Protein AF-0000000087011716 (afdb_homodimer)

Structure (mmCIF, N/CA/C/O backbone):
data_AF-0000000087011716-model_v1
#
loop_
_entity.id
_entity.type
_entity.pdbx_description
1 polymer 'Metal-dependent transcriptional regulator'
#
loop_
_atom_site.group_PDB
_atom_site.id
_atom_site.type_symbol
_atom_site.label_atom_id
_atom_site.label_alt_id
_atom_site.label_comp_id
_atom_site.label_asym_id
_atom_site.label_entity_id
_atom_site.label_seq_id
_atom_site.pdbx_PDB_ins_code
_atom_site.Cartn_x
_atom_site.Cartn_y
_atom_site.Cartn_z
_atom_site.occupancy
_atom_site.B_iso_or_equiv
_atom_site.auth_seq_id
_atom_site.auth_comp_id
_atom_site.auth_asym_id
_atom_site.auth_atom_id
_atom_site.pdbx_PDB_model_num
ATOM 1 N N . MET A 1 1 ? 5.898 -10.406 5.535 1 55.62 1 MET A N 1
ATOM 2 C CA . MET A 1 1 ? 6.707 -10.336 4.32 1 55.62 1 MET A CA 1
ATOM 3 C C . MET A 1 1 ? 6.105 -9.344 3.328 1 55.62 1 MET A C 1
ATOM 5 O O . MET A 1 1 ? 4.883 -9.25 3.201 1 55.62 1 MET A O 1
ATOM 9 N N . ARG A 1 2 ? 7 -8.469 2.709 1 69 2 ARG A N 1
ATOM 10 C CA . ARG A 1 2 ? 6.543 -7.527 1.692 1 69 2 ARG A CA 1
ATOM 11 C C . ARG A 1 2 ? 6.5 -8.18 0.317 1 69 2 ARG A C 1
ATOM 13 O O . ARG A 1 2 ? 7.469 -8.82 -0.104 1 69 2 ARG A O 1
ATOM 20 N N . TYR A 1 3 ? 5.34 -8.375 -0.172 1 82.19 3 TYR A N 1
ATOM 21 C CA . TYR A 1 3 ? 5.102 -8.961 -1.483 1 82.19 3 TYR A CA 1
ATOM 22 C C . TYR A 1 3 ? 5.219 -7.918 -2.584 1 82.19 3 TYR A C 1
ATOM 24 O O . TYR A 1 3 ? 5.031 -6.723 -2.336 1 82.19 3 TYR A O 1
ATOM 32 N N . SER A 1 4 ? 5.695 -8.406 -3.75 1 91.56 4 SER A N 1
ATOM 33 C CA . SER A 1 4 ? 5.703 -7.508 -4.902 1 91.56 4 SER A CA 1
ATOM 34 C C . SER A 1 4 ? 5.199 -8.219 -6.156 1 91.56 4 SER A C 1
ATOM 36 O O . SER A 1 4 ? 5.344 -9.438 -6.285 1 91.56 4 SER A O 1
ATOM 38 N N . HIS A 1 5 ? 4.641 -7.426 -7.023 1 93.94 5 HIS A N 1
ATOM 39 C CA . HIS A 1 5 ? 4.125 -7.996 -8.266 1 93.94 5 HIS A CA 1
ATOM 40 C C . HIS A 1 5 ? 5.254 -8.531 -9.133 1 93.94 5 HIS A C 1
ATOM 42 O O . HIS A 1 5 ? 5.082 -9.531 -9.836 1 93.94 5 HIS A O 1
ATOM 48 N N . ARG A 1 6 ? 6.348 -7.926 -9.008 1 94 6 ARG A N 1
ATOM 49 C CA . ARG A 1 6 ? 7.496 -8.406 -9.766 1 94 6 ARG A CA 1
ATOM 50 C C . ARG A 1 6 ? 7.918 -9.797 -9.297 1 94 6 ARG A C 1
ATOM 52 O O . ARG A 1 6 ? 8.102 -10.703 -10.109 1 94 6 ARG A O 1
ATOM 59 N N . GLU A 1 7 ? 8.078 -9.914 -8.062 1 96.5 7 GLU A N 1
ATOM 60 C CA . GLU A 1 7 ? 8.422 -11.227 -7.512 1 96.5 7 GLU A CA 1
ATOM 61 C C . GLU A 1 7 ? 7.391 -12.281 -7.891 1 96.5 7 GLU A C 1
ATOM 63 O O . GLU A 1 7 ? 7.742 -13.398 -8.258 1 96.5 7 GLU A O 1
ATOM 68 N N . LEU A 1 8 ? 6.172 -11.867 -7.773 1 97.31 8 LEU A N 1
ATOM 69 C CA . LEU A 1 8 ? 5.082 -12.781 -8.094 1 97.31 8 LEU A CA 1
ATOM 70 C C . LEU A 1 8 ? 5.184 -13.266 -9.539 1 97.31 8 LEU A C 1
ATOM 72 O O . LEU A 1 8 ? 5.016 -14.453 -9.805 1 97.31 8 LEU A O 1
ATOM 76 N N . GLN A 1 9 ? 5.496 -12.414 -10.398 1 97.12 9 GLN A N 1
ATOM 77 C CA . GLN A 1 9 ? 5.613 -12.773 -11.812 1 97.12 9 GLN A CA 1
ATOM 78 C C . GLN A 1 9 ? 6.719 -13.805 -12.023 1 97.12 9 GLN A C 1
ATOM 80 O O . GLN A 1 9 ? 6.523 -14.789 -12.742 1 97.12 9 GLN A O 1
ATOM 85 N N . TYR A 1 10 ? 7.793 -13.57 -11.43 1 98.31 10 TYR A N 1
ATOM 86 C CA . TYR A 1 10 ? 8.898 -14.516 -11.539 1 98.31 10 TYR A CA 1
ATOM 87 C C . TYR A 1 10 ? 8.516 -15.875 -10.977 1 98.31 10 TYR A C 1
ATOM 89 O O . TYR A 1 10 ? 8.773 -16.906 -11.609 1 98.31 10 TYR A O 1
ATOM 97 N N . LEU A 1 11 ? 7.93 -15.805 -9.859 1 98.62 11 LEU A N 1
ATOM 98 C CA . LEU A 1 11 ? 7.586 -17.047 -9.172 1 98.62 11 LEU A CA 1
ATOM 99 C C . LEU A 1 11 ? 6.566 -17.844 -9.977 1 98.62 11 LEU A C 1
ATOM 101 O O . LEU A 1 11 ? 6.645 -19.078 -10.031 1 98.62 11 LEU A O 1
ATOM 105 N N . LEU A 1 12 ? 5.695 -17.156 -10.555 1 98.19 12 LEU A N 1
ATOM 106 C CA . LEU A 1 12 ? 4.688 -17.844 -11.367 1 98.19 12 LEU A CA 1
ATOM 107 C C . LEU A 1 12 ? 5.332 -18.531 -12.562 1 98.19 12 LEU A C 1
ATOM 109 O O . LEU A 1 12 ? 4.965 -19.656 -12.906 1 98.19 12 LEU A O 1
ATOM 113 N N . ILE A 1 13 ? 6.23 -17.891 -13.164 1 98.38 13 ILE A N 1
ATOM 114 C CA . ILE A 1 13 ? 6.918 -18.453 -14.32 1 98.38 13 ILE A CA 1
ATOM 115 C C . ILE A 1 13 ? 7.727 -19.672 -13.898 1 98.38 13 ILE A C 1
ATOM 117 O O . ILE A 1 13 ? 7.656 -20.734 -14.539 1 98.38 13 ILE A O 1
ATOM 121 N N . ILE A 1 14 ? 8.438 -19.5 -12.852 1 98.69 14 ILE A N 1
ATOM 122 C CA . ILE A 1 14 ? 9.266 -20.594 -12.352 1 98.69 14 ILE A CA 1
ATOM 123 C C . ILE A 1 14 ? 8.375 -21.797 -12.008 1 98.69 14 ILE A C 1
ATOM 125 O O . ILE A 1 14 ? 8.68 -22.938 -12.391 1 98.69 14 ILE A O 1
ATOM 129 N N . LYS A 1 15 ? 7.344 -21.516 -11.312 1 98.62 15 LYS A N 1
ATOM 130 C CA . LYS A 1 15 ? 6.41 -22.578 -10.93 1 98.62 15 LYS A CA 1
ATOM 131 C C . LYS A 1 15 ? 5.859 -23.297 -12.156 1 98.62 15 LYS A C 1
ATOM 133 O O . LYS A 1 15 ? 5.684 -24.516 -12.141 1 98.62 15 LYS A O 1
ATOM 138 N N . ARG A 1 16 ? 5.539 -22.578 -13.133 1 98.12 16 ARG A N 1
ATOM 139 C CA . ARG A 1 16 ? 5.008 -23.156 -14.359 1 98.12 16 ARG A CA 1
ATOM 140 C C . ARG A 1 16 ? 5.969 -24.188 -14.945 1 98.12 16 ARG A C 1
ATOM 142 O O . ARG A 1 16 ? 5.551 -25.297 -15.32 1 98.12 16 ARG A O 1
ATOM 149 N N . TYR A 1 17 ? 7.23 -23.844 -15.047 1 98.25 17 TYR A N 1
ATOM 150 C CA . TYR A 1 17 ? 8.234 -24.797 -15.523 1 98.25 17 TYR A CA 1
ATOM 151 C C . TYR A 1 17 ? 8.328 -26 -14.602 1 98.25 17 TYR A C 1
ATOM 153 O O . TYR A 1 17 ? 8.359 -27.141 -15.07 1 98.25 17 TYR A O 1
ATOM 161 N N . ASN A 1 18 ? 8.336 -25.734 -13.352 1 98.38 18 ASN A N 1
ATOM 162 C CA . ASN A 1 18 ? 8.5 -26.797 -12.367 1 98.38 18 ASN A CA 1
ATOM 163 C C . ASN A 1 18 ? 7.305 -27.75 -12.367 1 98.38 18 ASN A C 1
ATOM 165 O O . ASN A 1 18 ? 7.465 -28.953 -12.172 1 98.38 18 ASN A O 1
ATOM 169 N N . ASP A 1 19 ? 6.191 -27.203 -12.562 1 97.69 19 ASP A N 1
ATOM 170 C CA . ASP A 1 19 ? 4.984 -28.016 -12.594 1 97.69 19 ASP A CA 1
ATOM 171 C C . ASP A 1 19 ? 5.023 -29 -13.766 1 97.69 19 ASP A C 1
ATOM 173 O O . ASP A 1 19 ? 4.355 -30.047 -13.734 1 97.69 19 ASP A O 1
ATOM 177 N N . SER A 1 20 ? 5.789 -28.719 -14.75 1 96.75 20 SER A N 1
ATOM 178 C CA . SER A 1 20 ? 5.941 -29.609 -15.898 1 96.75 20 SER A CA 1
ATOM 179 C C . SER A 1 20 ? 7.059 -30.625 -15.672 1 96.75 20 SER A C 1
ATOM 181 O O . SER A 1 20 ? 7.418 -31.375 -16.578 1 96.75 20 SER A O 1
ATOM 183 N N . GLY A 1 21 ? 7.676 -30.562 -14.508 1 96.06 21 GLY A N 1
ATOM 184 C CA . GLY A 1 21 ? 8.711 -31.516 -14.148 1 96.06 21 GLY A CA 1
ATOM 185 C C . GLY A 1 21 ? 10.102 -31.078 -14.602 1 96.06 21 GLY A C 1
ATOM 186 O O . GLY A 1 21 ? 11.039 -31.875 -14.57 1 96.06 21 GLY A O 1
ATOM 187 N N . ARG A 1 22 ? 10.195 -29.891 -15.078 1 97 22 ARG A N 1
ATOM 188 C CA . ARG A 1 22 ? 11.484 -29.391 -15.562 1 97 22 ARG A CA 1
ATOM 189 C C . ARG A 1 22 ? 11.945 -28.188 -14.742 1 97 22 ARG A C 1
ATOM 191 O O . ARG A 1 22 ? 11.117 -27.422 -14.227 1 97 22 ARG A O 1
ATOM 198 N N . PRO A 1 23 ? 13.195 -28.062 -14.594 1 97.69 23 PRO A N 1
ATOM 199 C CA . PRO A 1 23 ? 13.688 -26.844 -13.945 1 97.69 23 PRO A CA 1
ATOM 200 C C . PRO A 1 23 ? 13.523 -25.609 -14.82 1 97.69 23 PRO A C 1
ATOM 202 O O . PRO A 1 23 ? 13.492 -25.719 -16.047 1 97.69 23 PRO A O 1
ATOM 205 N N . ALA A 1 24 ? 13.359 -24.469 -14.141 1 98.38 24 ALA A N 1
ATOM 206 C CA . ALA A 1 24 ? 13.477 -23.203 -14.875 1 98.38 24 ALA A CA 1
ATOM 207 C C . ALA A 1 24 ? 14.938 -22.812 -15.047 1 98.38 24 ALA A C 1
ATOM 209 O O . ALA A 1 24 ? 15.805 -23.266 -14.297 1 98.38 24 ALA A O 1
ATOM 210 N N . ARG A 1 25 ? 15.18 -22 -16.047 1 98.19 25 ARG A N 1
ATOM 211 C CA . ARG A 1 25 ? 16.516 -21.5 -16.312 1 98.19 25 ARG A CA 1
ATOM 212 C C . ARG A 1 25 ? 16.516 -19.984 -16.484 1 98.19 25 ARG A C 1
ATOM 214 O O . ARG A 1 25 ? 15.523 -19.406 -16.922 1 98.19 25 ARG A O 1
ATOM 221 N N . LEU A 1 26 ? 17.672 -19.391 -16.156 1 98 26 LEU A N 1
ATOM 222 C CA . LEU A 1 26 ? 17.812 -17.938 -16.203 1 98 26 LEU A CA 1
ATOM 223 C C . LEU A 1 26 ? 17.375 -17.391 -17.562 1 98 26 LEU A C 1
ATOM 225 O O . LEU A 1 26 ? 16.562 -16.469 -17.625 1 98 26 LEU A O 1
ATOM 229 N N . THR A 1 27 ? 17.781 -18.016 -18.609 1 97.25 27 THR A N 1
ATOM 230 C CA . THR A 1 27 ? 17.531 -17.516 -19.953 1 97.25 27 THR A CA 1
ATOM 231 C C . THR A 1 27 ? 16.047 -17.625 -20.297 1 97.25 27 THR A C 1
ATOM 233 O O . THR A 1 27 ? 15.477 -16.688 -20.875 1 97.25 27 THR A O 1
ATOM 236 N N . SER A 1 28 ? 15.422 -18.703 -19.984 1 97.75 28 SER A N 1
ATOM 237 C CA . SER A 1 28 ? 14 -18.906 -20.266 1 97.75 28 SER A CA 1
ATOM 238 C C . SER A 1 28 ? 13.141 -17.938 -19.453 1 97.75 28 SER A C 1
ATOM 240 O O . SER A 1 28 ? 12.18 -17.375 -19.969 1 97.75 28 SER A O 1
ATOM 242 N N . ILE A 1 29 ? 13.523 -17.766 -18.219 1 98.31 29 ILE A N 1
ATOM 243 C CA . ILE A 1 29 ? 12.789 -16.859 -17.328 1 98.31 29 ILE A CA 1
ATOM 244 C C . ILE A 1 29 ? 12.891 -15.438 -17.859 1 98.31 29 ILE A C 1
ATOM 246 O O . ILE A 1 29 ? 11.883 -14.734 -17.953 1 98.31 29 ILE A O 1
ATOM 250 N N . ALA A 1 30 ? 14.094 -15.023 -18.219 1 98.25 30 ALA A N 1
ATOM 251 C CA . ALA A 1 30 ? 14.328 -13.68 -18.734 1 98.25 30 ALA A CA 1
ATOM 252 C C . ALA A 1 30 ? 13.5 -13.414 -19.984 1 98.25 30 ALA A C 1
ATOM 254 O O . ALA A 1 30 ? 12.906 -12.344 -20.141 1 98.25 30 ALA A O 1
ATOM 255 N N . LYS A 1 31 ? 13.43 -14.414 -20.828 1 98.06 31 LYS A N 1
ATOM 256 C CA . LYS A 1 31 ? 12.648 -14.32 -22.062 1 98.06 31 LYS A CA 1
ATOM 257 C C . LYS A 1 31 ? 11.156 -14.18 -21.766 1 98.06 31 LYS A C 1
ATOM 259 O O . LYS A 1 31 ? 10.484 -13.328 -22.344 1 98.06 31 LYS A O 1
ATOM 264 N N . ASP A 1 32 ? 10.703 -15 -20.859 1 97.56 32 ASP A N 1
ATOM 265 C CA . ASP A 1 32 ? 9.281 -15.016 -20.531 1 97.56 32 ASP A CA 1
ATOM 266 C C . ASP A 1 32 ? 8.844 -13.711 -19.875 1 97.56 32 ASP A C 1
ATOM 268 O O . ASP A 1 32 ? 7.73 -13.234 -20.094 1 97.56 32 ASP A O 1
ATOM 272 N N . ILE A 1 33 ? 9.641 -13.148 -18.984 1 96.69 33 ILE A N 1
ATOM 273 C CA . ILE A 1 33 ? 9.336 -11.914 -18.266 1 96.69 33 ILE A CA 1
ATOM 274 C C . ILE A 1 33 ? 9.57 -10.719 -19.188 1 96.69 33 ILE A C 1
ATOM 276 O O . ILE A 1 33 ? 9.031 -9.633 -18.953 1 96.69 33 ILE A O 1
ATOM 280 N N . ASN A 1 34 ? 10.414 -10.914 -20.219 1 97.38 34 ASN A N 1
ATOM 281 C CA . ASN A 1 34 ? 10.797 -9.875 -21.172 1 97.38 34 ASN A CA 1
ATOM 282 C C . ASN A 1 34 ? 11.711 -8.836 -20.531 1 97.38 34 ASN A C 1
ATOM 284 O O . ASN A 1 34 ? 11.422 -7.637 -20.562 1 97.38 34 ASN A O 1
ATOM 288 N N . VAL A 1 35 ? 12.812 -9.32 -19.906 1 97.69 35 VAL A N 1
ATOM 289 C CA . VAL A 1 35 ? 13.859 -8.477 -19.328 1 97.69 35 VAL A CA 1
ATOM 290 C C . VAL A 1 35 ? 15.227 -9.016 -19.734 1 97.69 35 VAL A C 1
ATOM 292 O O . VAL A 1 35 ? 15.344 -10.133 -20.234 1 97.69 35 VAL A O 1
ATOM 295 N N . ALA A 1 36 ? 16.234 -8.188 -19.5 1 97.56 36 ALA A N 1
ATOM 296 C CA . ALA A 1 36 ? 17.609 -8.617 -19.75 1 97.56 36 ALA A CA 1
ATOM 297 C C . ALA A 1 36 ? 18.016 -9.719 -18.781 1 97.56 36 ALA A C 1
ATOM 299 O O . ALA A 1 36 ? 17.609 -9.711 -17.609 1 97.56 36 ALA A O 1
ATOM 300 N N . PRO A 1 37 ? 18.875 -10.633 -19.234 1 97.31 37 PRO A N 1
ATOM 301 C CA . PRO A 1 37 ? 19.328 -11.711 -18.359 1 97.31 37 PRO A CA 1
ATOM 302 C C . PRO A 1 37 ? 19.984 -11.195 -17.078 1 97.31 37 PRO A C 1
ATOM 304 O O . PRO A 1 37 ? 19.812 -11.789 -16.016 1 97.31 37 PRO A O 1
ATOM 307 N N . ALA A 1 38 ? 20.656 -10.164 -17.203 1 97.62 38 ALA A N 1
ATOM 308 C CA . ALA A 1 38 ? 21.312 -9.602 -16.016 1 97.62 38 ALA A CA 1
ATOM 309 C C . ALA A 1 38 ? 20.297 -9.164 -14.977 1 97.62 38 ALA A C 1
ATOM 311 O O . ALA A 1 38 ? 20.5 -9.367 -13.773 1 97.62 38 ALA A O 1
ATOM 312 N N . SER A 1 39 ? 19.203 -8.523 -15.367 1 97.12 39 SER A N 1
ATOM 313 C CA . SER A 1 39 ? 18.125 -8.102 -14.469 1 97.12 39 SER A CA 1
ATOM 314 C C . SER A 1 39 ? 17.438 -9.305 -13.836 1 97.12 39 SER A C 1
ATOM 316 O O . SER A 1 39 ? 17.172 -9.305 -12.633 1 97.12 39 SER A O 1
ATOM 318 N N . ALA A 1 40 ? 17.203 -10.227 -14.703 1 98 40 ALA A N 1
ATOM 319 C CA . ALA A 1 40 ? 16.594 -11.445 -14.188 1 98 40 ALA A CA 1
ATOM 320 C C . ALA A 1 40 ? 17.484 -12.125 -13.164 1 98 40 ALA A C 1
ATOM 322 O O . ALA A 1 40 ? 17.016 -12.625 -12.141 1 98 40 ALA A O 1
ATOM 323 N N . PHE A 1 41 ? 18.703 -12.148 -13.414 1 97.75 41 PHE A N 1
ATOM 324 C CA . PHE A 1 41 ? 19.672 -12.766 -12.523 1 97.75 41 PHE A CA 1
ATOM 325 C C . PHE A 1 41 ? 19.641 -12.109 -11.148 1 97.75 41 PHE A C 1
ATOM 327 O O . PHE A 1 41 ? 19.609 -12.797 -10.125 1 97.75 41 PHE A O 1
ATOM 334 N N . GLU A 1 42 ? 19.672 -10.867 -11.195 1 97.88 42 GLU A N 1
ATOM 335 C CA . GLU A 1 42 ? 19.625 -10.117 -9.938 1 97.88 42 GLU A CA 1
ATOM 336 C C . GLU A 1 42 ? 18.359 -10.445 -9.148 1 97.88 42 GLU A C 1
ATOM 338 O O . GLU A 1 42 ? 18.406 -10.648 -7.938 1 97.88 42 GLU A O 1
ATOM 343 N N . GLU A 1 43 ? 17.25 -10.469 -9.828 1 97.38 43 GLU A N 1
ATOM 344 C CA . GLU A 1 43 ? 15.984 -10.75 -9.172 1 97.38 43 GLU A CA 1
ATOM 345 C C . GLU A 1 43 ? 15.945 -12.18 -8.641 1 97.38 43 GLU A C 1
ATOM 347 O O . GLU A 1 43 ? 15.445 -12.43 -7.543 1 97.38 43 GLU A O 1
ATOM 352 N N . LEU A 1 44 ? 16.5 -13.047 -9.375 1 98.06 44 LEU A N 1
ATOM 353 C CA . LEU A 1 44 ? 16.531 -14.438 -8.953 1 98.06 44 LEU A CA 1
ATOM 354 C C . LEU A 1 44 ? 17.406 -14.617 -7.715 1 98.06 44 LEU A C 1
ATOM 356 O O . LEU A 1 44 ? 17.078 -15.422 -6.832 1 98.06 44 LEU A O 1
ATOM 360 N N . ASN A 1 45 ? 18.484 -13.906 -7.684 1 97.75 45 ASN A N 1
ATOM 361 C CA . ASN A 1 45 ? 19.312 -13.93 -6.488 1 97.75 45 ASN A CA 1
ATOM 362 C C . ASN A 1 45 ? 18.562 -13.414 -5.266 1 97.75 45 ASN A C 1
ATOM 364 O O . ASN A 1 45 ? 18.672 -13.977 -4.176 1 97.75 45 ASN A O 1
ATOM 368 N N . HIS A 1 46 ? 17.812 -12.391 -5.488 1 97.38 46 HIS A N 1
ATOM 369 C CA . HIS A 1 46 ? 17 -11.836 -4.41 1 97.38 46 HIS A CA 1
ATOM 370 C C . HIS A 1 46 ? 15.969 -12.844 -3.922 1 97.38 46 HIS A C 1
ATOM 372 O O . HIS A 1 46 ? 15.773 -13 -2.715 1 97.38 46 HIS A O 1
ATOM 378 N N . LEU A 1 47 ? 15.336 -13.516 -4.859 1 98.19 47 LEU A N 1
ATOM 379 C CA . LEU A 1 47 ? 14.328 -14.516 -4.52 1 98.19 47 LEU A CA 1
ATOM 380 C C . LEU A 1 47 ? 14.953 -15.68 -3.766 1 98.19 47 LEU A C 1
ATOM 382 O O . LEU A 1 47 ? 14.352 -16.219 -2.838 1 98.19 47 LEU A O 1
ATOM 386 N N . ALA A 1 48 ? 16.141 -16.062 -4.164 1 98.12 48 ALA A N 1
ATOM 387 C CA . ALA A 1 48 ? 16.859 -17.141 -3.488 1 98.12 48 ALA A CA 1
ATOM 388 C C . ALA A 1 48 ? 17.234 -16.734 -2.064 1 98.12 48 ALA A C 1
ATOM 390 O O . ALA A 1 48 ? 17.109 -17.531 -1.133 1 98.12 48 ALA A O 1
ATOM 391 N N . GLU A 1 49 ? 17.703 -15.531 -1.931 1 97.5 49 GLU A N 1
ATOM 392 C CA . GLU A 1 49 ? 18.078 -15.016 -0.617 1 97.5 49 GLU A CA 1
ATOM 393 C C . GLU A 1 49 ? 16.875 -15.016 0.332 1 97.5 49 GLU A C 1
ATOM 395 O O . GLU A 1 49 ? 17.031 -15.227 1.536 1 97.5 49 GLU A O 1
ATOM 400 N N . LYS A 1 50 ? 15.734 -14.828 -0.257 1 97.25 50 LYS A N 1
ATOM 401 C CA . LYS A 1 50 ? 14.508 -14.812 0.531 1 97.25 50 LYS A CA 1
ATOM 402 C C . LYS A 1 50 ? 14 -16.219 0.798 1 97.25 50 LYS A C 1
ATOM 404 O O . LYS A 1 50 ? 13 -16.406 1.495 1 97.25 50 LYS A O 1
ATOM 409 N N . GLY A 1 51 ? 14.617 -17.172 0.158 1 98.06 51 GLY A N 1
ATOM 410 C CA . GLY A 1 51 ? 14.25 -18.562 0.348 1 98.06 51 GLY A CA 1
ATOM 411 C C . GLY A 1 51 ? 13.047 -18.984 -0.48 1 98.06 51 GLY A C 1
ATOM 412 O O . GLY A 1 51 ? 12.422 -20.016 -0.201 1 98.06 51 GLY A O 1
ATOM 413 N N . LEU A 1 52 ? 12.688 -18.234 -1.505 1 98.56 52 LEU A N 1
ATOM 414 C CA . LEU A 1 52 ? 11.484 -18.484 -2.299 1 98.56 52 LEU A CA 1
ATOM 415 C C . LEU A 1 52 ? 11.789 -19.422 -3.459 1 98.56 52 LEU A C 1
ATOM 417 O O . LEU A 1 52 ? 10.875 -20.016 -4.035 1 98.56 52 LEU A O 1
ATOM 421 N N . ILE A 1 53 ? 13.07 -19.5 -3.773 1 98.69 53 ILE A N 1
ATOM 422 C CA . ILE A 1 53 ? 13.531 -20.422 -4.805 1 98.69 53 ILE A CA 1
ATOM 423 C C . ILE A 1 53 ? 14.875 -21.016 -4.395 1 98.69 53 ILE A C 1
ATOM 425 O O . ILE A 1 53 ? 15.516 -20.531 -3.457 1 98.69 53 ILE A O 1
ATOM 429 N N . ILE A 1 54 ? 15.242 -22.078 -5.035 1 98.5 54 ILE A N 1
ATOM 430 C CA . ILE A 1 54 ? 16.562 -22.688 -4.895 1 98.5 54 ILE A CA 1
ATOM 431 C C . ILE A 1 54 ? 17.25 -22.766 -6.262 1 98.5 54 ILE A C 1
ATOM 433 O O . ILE A 1 54 ? 16.609 -23.094 -7.262 1 98.5 54 ILE A O 1
ATOM 437 N N . LYS A 1 55 ? 18.453 -22.406 -6.195 1 96.94 55 LYS A N 1
ATOM 438 C CA . LYS A 1 55 ? 19.281 -22.516 -7.391 1 96.94 55 LYS A CA 1
ATOM 439 C C . LYS A 1 55 ? 20.312 -23.625 -7.23 1 96.94 55 LYS A C 1
ATOM 441 O O . LYS A 1 55 ? 21.031 -23.688 -6.227 1 96.94 55 LYS A O 1
ATOM 446 N N . ASP A 1 56 ? 20.312 -24.531 -8.117 1 93.94 56 ASP A N 1
ATOM 447 C CA . ASP A 1 56 ? 21.328 -25.578 -8.234 1 93.94 56 ASP A CA 1
ATOM 448 C C . ASP A 1 56 ? 22.016 -25.516 -9.594 1 93.94 56 ASP A C 1
ATOM 450 O O . ASP A 1 56 ? 21.516 -26.078 -10.57 1 93.94 56 ASP A O 1
ATOM 454 N N . LYS A 1 57 ? 23.125 -24.938 -9.57 1 91.88 57 LYS A N 1
ATOM 455 C CA . LYS A 1 57 ? 23.797 -24.672 -10.836 1 91.88 57 LYS A CA 1
ATOM 456 C C . LYS A 1 57 ? 22.922 -23.828 -11.766 1 91.88 57 LYS A C 1
ATOM 458 O O . LYS A 1 57 ? 22.5 -22.734 -11.414 1 91.88 57 LYS A O 1
ATOM 463 N N . SER A 1 58 ? 22.391 -24.422 -12.859 1 94.69 58 SER A N 1
ATOM 464 C CA . SER A 1 58 ? 21.594 -23.672 -13.82 1 94.69 58 SER A CA 1
ATOM 465 C C . SER A 1 58 ? 20.109 -23.953 -13.633 1 94.69 58 SER A C 1
ATOM 467 O O . SER A 1 58 ? 19.266 -23.344 -14.312 1 94.69 58 SER A O 1
ATOM 469 N N . GLU A 1 59 ? 19.891 -24.828 -12.711 1 98.25 59 GLU A N 1
ATOM 470 C CA . GLU A 1 59 ? 18.5 -25.219 -12.492 1 98.25 59 GLU A CA 1
ATOM 471 C C . GLU A 1 59 ? 17.859 -24.375 -11.375 1 98.25 59 GLU A C 1
ATOM 473 O O . GLU A 1 59 ? 18.484 -24.172 -10.328 1 98.25 59 GLU A O 1
ATOM 478 N N . ILE A 1 60 ? 16.672 -23.891 -11.633 1 98.69 60 ILE A N 1
ATOM 479 C CA . ILE A 1 60 ? 15.953 -23.078 -10.656 1 98.69 60 ILE A CA 1
ATOM 480 C C . ILE A 1 60 ? 14.633 -23.766 -10.289 1 98.69 60 ILE A C 1
ATOM 482 O O . ILE A 1 60 ? 13.859 -24.141 -11.172 1 98.69 60 ILE A O 1
ATOM 486 N N . TRP A 1 61 ? 14.422 -23.922 -8.992 1 98.75 61 TRP A N 1
ATOM 487 C CA . TRP A 1 61 ? 13.234 -24.578 -8.469 1 98.75 61 TRP A CA 1
ATOM 488 C C . TRP A 1 61 ? 12.547 -23.719 -7.426 1 98.75 61 TRP A C 1
ATOM 490 O O . TRP A 1 61 ? 13.203 -23.094 -6.586 1 98.75 61 TRP A O 1
ATOM 500 N N . ILE A 1 62 ? 11.227 -23.703 -7.469 1 98.75 62 ILE A N 1
ATOM 501 C CA . ILE A 1 62 ? 10.461 -22.969 -6.473 1 98.75 62 ILE A CA 1
ATOM 502 C C . ILE A 1 62 ? 10.391 -23.781 -5.176 1 98.75 62 ILE A C 1
ATOM 504 O O . ILE A 1 62 ? 10.297 -25 -5.207 1 98.75 62 ILE A O 1
ATOM 508 N N . THR A 1 63 ? 10.477 -23.125 -4.055 1 98.62 63 THR A N 1
ATOM 509 C CA . THR A 1 63 ? 10.359 -23.781 -2.758 1 98.62 63 THR A CA 1
ATOM 510 C C . THR A 1 63 ? 8.906 -23.797 -2.291 1 98.62 63 THR A C 1
ATOM 512 O O . THR A 1 63 ? 8.031 -23.219 -2.938 1 98.62 63 THR A O 1
ATOM 515 N N . ASP A 1 64 ? 8.656 -24.469 -1.195 1 98.44 64 ASP A N 1
ATOM 516 C CA . ASP A 1 64 ? 7.328 -24.438 -0.594 1 98.44 64 ASP A CA 1
ATOM 517 C C . ASP A 1 64 ? 6.969 -23.031 -0.142 1 98.44 64 ASP A C 1
ATOM 519 O O . ASP A 1 64 ? 5.812 -22.609 -0.237 1 98.44 64 ASP A O 1
ATOM 523 N N . GLU A 1 65 ? 7.914 -22.328 0.328 1 98.06 65 GLU A N 1
ATOM 524 C CA . GLU A 1 65 ? 7.707 -20.938 0.716 1 98.06 65 GLU A CA 1
ATOM 525 C C . GLU A 1 65 ? 7.328 -20.078 -0.488 1 98.06 65 GLU A C 1
ATOM 527 O O . GLU A 1 65 ? 6.477 -19.203 -0.386 1 98.06 65 GLU A O 1
ATOM 532 N N . GLY A 1 66 ? 7.988 -20.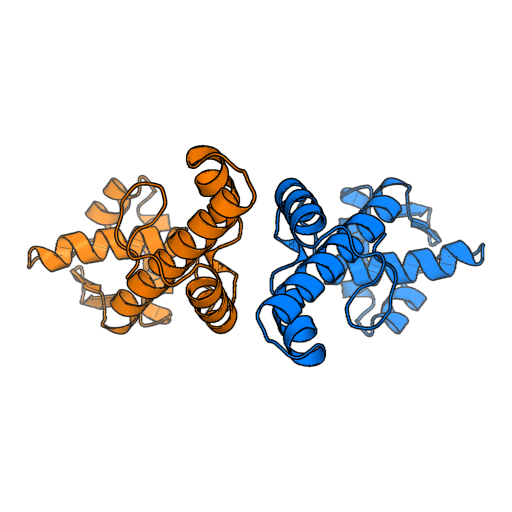344 -1.613 1 98.31 66 GLY A N 1
ATOM 533 C CA . GLY A 1 66 ? 7.645 -19.656 -2.842 1 98.31 66 GLY A CA 1
ATOM 534 C C . GLY A 1 66 ? 6.223 -19.922 -3.305 1 98.31 66 GLY A C 1
ATOM 535 O O . GLY A 1 66 ? 5.523 -19.016 -3.742 1 98.31 66 GLY A O 1
ATOM 536 N N . LYS A 1 67 ? 5.852 -21.156 -3.16 1 98.31 67 LYS A N 1
ATOM 537 C CA . LYS A 1 67 ? 4.488 -21.531 -3.523 1 98.31 67 LYS A CA 1
ATOM 538 C C . LYS A 1 67 ? 3.467 -20.828 -2.627 1 98.31 67 LYS A C 1
ATOM 540 O O . LYS A 1 67 ? 2.438 -20.359 -3.107 1 98.31 67 LYS A O 1
ATOM 545 N N . GLN A 1 68 ? 3.752 -20.797 -1.399 1 97.69 68 GLN A N 1
ATOM 546 C CA . GLN A 1 68 ? 2.867 -20.125 -0.456 1 97.69 68 GLN A CA 1
ATOM 547 C C . GLN A 1 68 ? 2.783 -18.625 -0.753 1 97.69 68 GLN A C 1
ATOM 549 O O . GLN A 1 68 ? 1.715 -18.031 -0.639 1 97.69 68 GLN A O 1
ATOM 554 N N . TYR A 1 69 ? 3.912 -18.094 -1.141 1 97.69 69 TYR A N 1
ATOM 555 C CA . TYR A 1 69 ? 3.959 -16.688 -1.552 1 97.69 69 TYR A CA 1
ATOM 556 C C . TYR A 1 69 ? 2.967 -16.422 -2.676 1 97.69 69 TYR A C 1
ATOM 558 O O . TYR A 1 69 ? 2.213 -15.445 -2.623 1 97.69 69 TYR A O 1
ATOM 566 N N . ILE A 1 70 ? 2.945 -17.266 -3.613 1 97.81 70 ILE A N 1
ATOM 567 C CA . ILE A 1 70 ? 2.07 -17.125 -4.77 1 97.81 70 ILE A CA 1
ATOM 568 C C . ILE A 1 70 ? 0.611 -17.156 -4.324 1 97.81 70 ILE A C 1
ATOM 570 O O . ILE A 1 70 ? -0.191 -16.312 -4.723 1 97.81 70 ILE A O 1
ATOM 574 N N . ILE A 1 71 ? 0.291 -18.094 -3.502 1 97.56 71 ILE A N 1
ATOM 575 C CA . ILE A 1 71 ? -1.078 -18.297 -3.039 1 97.56 71 ILE A CA 1
ATOM 576 C C . ILE A 1 71 ? -1.553 -17.047 -2.279 1 97.56 71 ILE A C 1
ATOM 578 O O . ILE A 1 71 ? -2.639 -16.531 -2.547 1 97.56 71 ILE A O 1
ATOM 582 N N . LYS A 1 72 ? -0.749 -16.594 -1.413 1 97.38 72 LYS A N 1
ATOM 583 C CA . LYS A 1 72 ? -1.097 -15.445 -0.592 1 97.38 72 LYS A CA 1
ATOM 584 C C . LYS A 1 72 ? -1.24 -14.188 -1.446 1 97.38 72 LYS A C 1
ATOM 586 O O . LYS A 1 72 ? -2.152 -13.383 -1.233 1 97.38 72 LYS A O 1
ATOM 591 N N . ALA A 1 73 ? -0.329 -14.047 -2.387 1 97.5 73 ALA A N 1
ATOM 592 C CA . ALA A 1 73 ? -0.353 -12.875 -3.254 1 97.5 73 ALA A CA 1
ATOM 593 C C . ALA A 1 73 ? -1.606 -12.859 -4.125 1 97.5 73 ALA A C 1
ATOM 595 O O . ALA A 1 73 ? -2.271 -11.828 -4.246 1 97.5 73 ALA A O 1
ATOM 596 N N . ILE A 1 74 ? -1.943 -14 -4.668 1 97.25 74 ILE A N 1
ATOM 597 C CA . ILE A 1 74 ? -3.123 -14.109 -5.52 1 97.25 74 ILE A CA 1
ATOM 598 C C . ILE A 1 74 ? -4.383 -13.867 -4.691 1 97.25 74 ILE A C 1
ATOM 600 O O . ILE A 1 74 ? -5.289 -13.148 -5.125 1 97.25 74 ILE A O 1
ATOM 604 N N . ARG A 1 75 ? -4.41 -14.469 -3.582 1 97.69 75 ARG A N 1
ATOM 605 C CA . ARG A 1 75 ? -5.551 -14.281 -2.693 1 97.69 75 ARG A CA 1
ATOM 606 C C . ARG A 1 75 ? -5.75 -12.805 -2.361 1 97.69 75 ARG A C 1
ATOM 608 O O . ARG A 1 75 ? -6.859 -12.281 -2.467 1 97.69 75 ARG A O 1
ATOM 615 N N . ALA A 1 76 ? -4.703 -12.164 -1.957 1 97.56 76 ALA A N 1
ATOM 616 C CA . ALA A 1 76 ? -4.773 -10.742 -1.619 1 97.56 76 ALA A CA 1
ATOM 617 C C . ALA A 1 76 ? -5.324 -9.93 -2.785 1 97.56 76 ALA A C 1
ATOM 619 O O . ALA A 1 76 ? -6.25 -9.133 -2.613 1 97.56 76 ALA A O 1
ATOM 620 N N . HIS A 1 77 ? -4.824 -10.164 -3.959 1 97.75 77 HIS A N 1
ATOM 621 C CA . HIS A 1 77 ? -5.254 -9.445 -5.148 1 97.75 77 HIS A CA 1
ATOM 622 C C . HIS A 1 77 ? -6.734 -9.664 -5.426 1 97.75 77 HIS A C 1
ATOM 624 O O . HIS A 1 77 ? -7.48 -8.703 -5.637 1 97.75 77 HIS A O 1
ATOM 630 N N . ARG A 1 78 ? -7.145 -10.875 -5.348 1 98.19 78 ARG A N 1
ATOM 631 C CA . ARG A 1 78 ? -8.508 -11.211 -5.742 1 98.19 78 ARG A CA 1
ATOM 632 C C . ARG A 1 78 ? -9.516 -10.75 -4.691 1 98.19 78 ARG A C 1
ATOM 634 O O . ARG A 1 78 ? -10.633 -10.352 -5.023 1 98.19 78 ARG A O 1
ATOM 641 N N . VAL A 1 79 ? -9.148 -10.805 -3.467 1 98.38 79 VAL A N 1
ATOM 642 C CA . VAL A 1 79 ? -10.016 -10.32 -2.4 1 98.38 79 VAL A CA 1
ATOM 643 C C . VAL A 1 79 ? -10.164 -8.805 -2.506 1 98.38 79 VAL A C 1
ATOM 645 O O . VAL A 1 79 ? -11.281 -8.281 -2.463 1 98.38 79 VAL A O 1
ATOM 648 N N . ILE A 1 80 ? -9.102 -8.062 -2.688 1 98.25 80 ILE A N 1
ATOM 649 C CA . ILE A 1 80 ? -9.133 -6.609 -2.785 1 98.25 80 ILE A CA 1
ATOM 650 C C . ILE A 1 80 ? -9.93 -6.195 -4.02 1 98.25 80 ILE A C 1
ATOM 652 O O . ILE A 1 80 ? -10.773 -5.297 -3.949 1 98.25 80 ILE A O 1
ATOM 656 N N . GLU A 1 81 ? -9.672 -6.883 -5.062 1 97.88 81 GLU A N 1
ATOM 657 C CA . GLU A 1 81 ? -10.43 -6.621 -6.285 1 97.88 81 GLU A CA 1
ATOM 658 C C . GLU A 1 81 ? -11.93 -6.781 -6.055 1 97.88 81 GLU A C 1
ATOM 660 O O . GLU A 1 81 ? -12.727 -5.957 -6.504 1 97.88 81 GLU A O 1
ATOM 665 N N . SER A 1 82 ? -12.266 -7.828 -5.453 1 98.44 82 SER A N 1
ATOM 666 C CA . SER A 1 82 ? -13.672 -8.102 -5.152 1 98.44 82 SER A CA 1
ATOM 667 C C . SER A 1 82 ? -14.281 -6.992 -4.301 1 98.44 82 SER A C 1
ATOM 669 O O . SER A 1 82 ? -15.414 -6.578 -4.535 1 98.44 82 SER A O 1
ATOM 671 N N . PHE A 1 83 ? -13.531 -6.551 -3.367 1 98.69 83 PHE A N 1
ATOM 672 C CA . PHE A 1 83 ? -14 -5.473 -2.502 1 98.69 83 PHE A CA 1
ATOM 673 C C . PHE A 1 83 ? -14.219 -4.191 -3.301 1 98.69 83 PHE A C 1
ATOM 675 O O . PHE A 1 83 ? -15.219 -3.5 -3.115 1 98.69 83 PHE A O 1
ATOM 682 N N . LEU A 1 84 ? -13.297 -3.848 -4.191 1 98.44 84 LEU A N 1
ATOM 683 C CA . LEU A 1 84 ? -13.398 -2.623 -4.977 1 98.44 84 LEU A CA 1
ATOM 684 C C . LEU A 1 84 ? -14.617 -2.66 -5.895 1 98.44 84 LEU A C 1
ATOM 686 O O . LEU A 1 84 ? -15.258 -1.631 -6.125 1 98.44 84 LEU A O 1
ATOM 690 N N . VAL A 1 85 ? -14.93 -3.816 -6.363 1 98.38 85 VAL A N 1
ATOM 691 C CA . VAL A 1 85 ? -16.141 -3.971 -7.156 1 98.38 85 VAL A CA 1
ATOM 692 C C . VAL A 1 85 ? -17.375 -3.721 -6.281 1 98.38 85 VAL A C 1
ATOM 694 O O . VAL A 1 85 ? -18.328 -3.084 -6.719 1 98.38 85 VAL A O 1
ATOM 697 N N . LYS A 1 86 ? -17.312 -4.227 -5.121 1 97.12 86 LYS A N 1
ATOM 698 C CA . LYS A 1 86 ? -18.391 -3.971 -4.172 1 97.12 86 LYS A CA 1
ATOM 699 C C . LYS A 1 86 ? -18.547 -2.475 -3.918 1 97.12 86 LYS A C 1
ATOM 701 O O . LYS A 1 86 ? -19.656 -2.004 -3.645 1 97.12 86 LYS A O 1
ATOM 706 N N . LEU A 1 87 ? -17.469 -1.712 -3.998 1 97.44 87 LEU A N 1
ATOM 707 C CA . LEU A 1 87 ? -17.5 -0.267 -3.801 1 97.44 87 LEU A CA 1
ATOM 708 C C . LEU A 1 87 ? -18.062 0.437 -5.031 1 97.44 87 LEU A C 1
ATOM 710 O O . LEU A 1 87 ? -18.203 1.661 -5.043 1 97.44 87 LEU A O 1
ATOM 714 N N . GLY A 1 88 ? -18.297 -0.29 -6.098 1 96.81 88 GLY A N 1
ATOM 715 C CA . GLY A 1 88 ? -18.969 0.285 -7.258 1 96.81 88 GLY A CA 1
ATOM 716 C C . GLY A 1 88 ? -18.047 0.44 -8.453 1 96.81 88 GLY A C 1
ATOM 717 O O . GLY A 1 88 ? -18.406 1.069 -9.445 1 96.81 88 GLY A O 1
ATOM 718 N N . MET A 1 89 ? -16.969 -0.12 -8.414 1 97.5 89 MET A N 1
ATOM 719 C CA . MET A 1 89 ? -16.047 -0.042 -9.539 1 97.5 89 MET A CA 1
ATOM 720 C C . MET A 1 89 ? -16.297 -1.174 -10.531 1 97.5 89 MET A C 1
ATOM 722 O O . MET A 1 89 ? -16.781 -2.246 -10.148 1 97.5 89 MET A O 1
ATOM 726 N N . SER A 1 90 ? -15.969 -0.874 -11.766 1 97.62 90 SER A N 1
ATOM 727 C CA . SER A 1 90 ? -15.977 -1.971 -12.727 1 97.62 90 SER A CA 1
ATOM 728 C C . SER A 1 90 ? -14.867 -2.977 -12.43 1 97.62 90 SER A C 1
ATOM 730 O O . SER A 1 90 ? -13.891 -2.648 -11.758 1 97.62 90 SER A O 1
ATOM 732 N N . LYS A 1 91 ? -15.031 -4.172 -12.938 1 96.44 91 LYS A N 1
ATOM 733 C CA . LYS A 1 91 ? -14.039 -5.215 -12.695 1 96.44 91 LYS A CA 1
ATOM 734 C C . LYS A 1 91 ? -12.664 -4.801 -13.227 1 96.44 91 LYS A C 1
ATOM 736 O O . LYS A 1 91 ? -11.648 -5.023 -12.562 1 96.44 91 LYS A O 1
ATOM 741 N N . ASP A 1 92 ? -12.641 -4.164 -14.383 1 96.94 92 ASP A N 1
ATOM 742 C CA . ASP A 1 92 ? -11.367 -3.766 -14.984 1 96.94 92 ASP A CA 1
ATOM 743 C C . ASP A 1 92 ? -10.711 -2.639 -14.195 1 96.94 92 ASP A C 1
ATOM 745 O O . ASP A 1 92 ? -9.5 -2.658 -13.961 1 96.94 92 ASP A O 1
ATOM 749 N N . GLU A 1 93 ? -11.516 -1.677 -13.773 1 96.62 93 GLU A N 1
ATOM 750 C CA . GLU A 1 93 ? -11.016 -0.595 -12.93 1 96.62 93 GLU A CA 1
ATOM 751 C C . GLU A 1 93 ? -10.5 -1.128 -11.594 1 96.62 93 GLU A C 1
ATOM 753 O O . GLU A 1 93 ? -9.445 -0.712 -11.117 1 96.62 93 GLU A O 1
ATOM 758 N N . ALA A 1 94 ? -11.234 -1.977 -11.047 1 97.56 94 ALA A N 1
ATOM 759 C CA . ALA A 1 94 ? -10.867 -2.584 -9.773 1 97.56 94 ALA A CA 1
ATOM 760 C C . ALA A 1 94 ? -9.531 -3.312 -9.875 1 97.56 94 ALA A C 1
ATOM 762 O O . ALA A 1 94 ? -8.672 -3.172 -9 1 97.56 94 ALA A O 1
ATOM 763 N N . CYS A 1 95 ? -9.422 -4.07 -10.945 1 96.88 95 CYS A N 1
ATOM 764 C CA . CYS A 1 95 ? -8.18 -4.801 -11.164 1 96.88 95 CYS A CA 1
ATOM 765 C C . CYS A 1 95 ? -6.996 -3.844 -11.281 1 96.88 95 CYS A C 1
ATOM 767 O O . CYS A 1 95 ? -5.965 -4.043 -10.633 1 96.88 95 CYS A O 1
ATOM 769 N N . LYS A 1 96 ? -7.137 -2.834 -12.016 1 96.56 96 LYS A N 1
ATOM 770 C CA . LYS A 1 96 ? -6.086 -1.845 -12.234 1 96.56 96 LYS A CA 1
ATOM 771 C C . LYS A 1 96 ? -5.699 -1.155 -10.93 1 96.56 96 LYS A C 1
ATOM 773 O O . LYS A 1 96 ? -4.516 -1.03 -10.617 1 96.56 96 LYS A O 1
ATOM 778 N N . TYR A 1 97 ? -6.691 -0.753 -10.164 1 96.19 97 TYR A N 1
ATOM 779 C CA . TYR A 1 97 ? -6.441 -0.034 -8.922 1 96.19 97 TYR A CA 1
ATOM 780 C C . TYR A 1 97 ? -5.863 -0.963 -7.859 1 96.19 97 TYR A C 1
ATOM 782 O O . TYR A 1 97 ? -4.941 -0.588 -7.133 1 96.19 97 TYR A O 1
ATOM 790 N N . SER A 1 98 ? -6.406 -2.154 -7.793 1 96.56 98 SER A N 1
ATOM 791 C CA . SER A 1 98 ? -5.961 -3.084 -6.758 1 96.56 98 SER A CA 1
ATOM 792 C C . SER A 1 98 ? -4.469 -3.385 -6.891 1 96.56 98 SER A C 1
ATOM 794 O O . SER A 1 98 ? -3.764 -3.5 -5.887 1 96.56 98 SER A O 1
ATOM 796 N N . LYS A 1 99 ? -4.004 -3.445 -8.07 1 95.62 99 LYS A N 1
ATOM 797 C CA . LYS A 1 99 ? -2.617 -3.811 -8.344 1 95.62 99 LYS A CA 1
ATOM 798 C C . LYS A 1 99 ? -1.656 -2.762 -7.789 1 95.62 99 LYS A C 1
ATOM 800 O O . LYS A 1 99 ? -0.461 -3.025 -7.641 1 95.62 99 LYS A O 1
ATOM 805 N N . GLN A 1 100 ? -2.193 -1.685 -7.445 1 93.62 100 GLN A N 1
ATOM 806 C CA . GLN A 1 100 ? -1.347 -0.604 -6.949 1 93.62 100 GLN A CA 1
ATOM 807 C C . GLN A 1 100 ? -1.021 -0.794 -5.469 1 93.62 100 GLN A C 1
ATOM 809 O O . GLN A 1 100 ? -0.087 -0.18 -4.953 1 93.62 100 GLN A O 1
ATOM 814 N N . PHE A 1 101 ? -1.826 -1.639 -4.742 1 94.5 101 PHE A N 1
ATOM 815 C CA . PHE A 1 101 ? -1.577 -1.646 -3.307 1 94.5 101 PHE A CA 1
ATOM 816 C C . PHE A 1 101 ? -1.92 -3.004 -2.703 1 94.5 101 PHE A C 1
ATOM 818 O O . PHE A 1 101 ? -1.685 -3.238 -1.517 1 94.5 101 PHE A O 1
ATOM 825 N N . ASP A 1 102 ? -2.469 -3.916 -3.4 1 95.06 102 ASP A N 1
ATOM 826 C CA . ASP A 1 102 ? -3.035 -5.156 -2.877 1 95.06 102 ASP A CA 1
ATOM 827 C C . ASP A 1 102 ? -1.991 -5.949 -2.096 1 95.06 102 ASP A C 1
ATOM 829 O O . ASP A 1 102 ? -2.25 -6.391 -0.974 1 95.06 102 ASP A O 1
ATOM 833 N N . LEU A 1 103 ? -0.797 -5.977 -2.621 1 94.25 103 LEU A N 1
ATOM 834 C CA . LEU A 1 103 ? 0.242 -6.816 -2.035 1 94.25 103 LEU A CA 1
ATOM 835 C C . LEU A 1 103 ? 0.886 -6.129 -0.835 1 94.25 103 LEU A C 1
ATOM 837 O O . LEU A 1 103 ? 1.677 -6.742 -0.115 1 94.25 103 LEU A O 1
ATOM 841 N N . MET A 1 104 ? 0.427 -4.922 -0.546 1 92.75 104 MET A N 1
ATOM 842 C CA . MET A 1 104 ? 0.919 -4.191 0.617 1 92.75 104 MET A CA 1
ATOM 843 C C . MET A 1 104 ? -0.046 -4.32 1.79 1 92.75 104 MET A C 1
ATOM 845 O O . MET A 1 104 ? 0.268 -3.904 2.906 1 92.75 104 MET A O 1
ATOM 849 N N . VAL A 1 105 ? -1.098 -4.844 1.584 1 95.5 105 VAL A N 1
ATOM 850 C CA . VAL A 1 105 ? -2.111 -4.98 2.625 1 95.5 105 VAL A CA 1
ATOM 851 C C . VAL A 1 105 ? -1.811 -6.207 3.48 1 95.5 105 VAL A C 1
ATOM 853 O O . VAL A 1 105 ? -1.622 -7.309 2.955 1 95.5 105 VAL A O 1
ATOM 856 N N . PRO A 1 106 ? -1.818 -6.004 4.777 1 95.38 106 PRO A N 1
ATOM 857 C CA . PRO A 1 106 ? -1.518 -7.125 5.672 1 95.38 106 PRO A CA 1
ATOM 858 C C . PRO A 1 106 ? -2.508 -8.273 5.527 1 95.38 106 PRO A C 1
ATOM 860 O O . PRO A 1 106 ? -3.699 -8.047 5.297 1 95.38 106 PRO A O 1
ATOM 863 N N . GLU A 1 107 ? -1.954 -9.5 5.75 1 95.62 107 GLU A N 1
ATOM 864 C CA . GLU A 1 107 ? -2.742 -10.719 5.605 1 95.62 107 GLU A CA 1
ATOM 865 C C . GLU A 1 107 ? -3.957 -10.711 6.527 1 95.62 107 GLU A C 1
ATOM 867 O O . GLU A 1 107 ? -5.023 -11.203 6.164 1 95.62 107 GLU A O 1
ATOM 872 N N . GLU A 1 108 ? -3.75 -10.18 7.695 1 95.94 108 GLU A N 1
ATOM 873 C CA . GLU A 1 108 ? -4.844 -10.102 8.664 1 95.94 108 GLU A CA 1
ATOM 874 C C . GLU A 1 108 ? -6.023 -9.32 8.102 1 95.94 108 GLU A C 1
ATOM 876 O O . GLU A 1 108 ? -7.18 -9.703 8.289 1 95.94 108 GLU A O 1
ATOM 881 N N . ILE A 1 109 ? -5.766 -8.289 7.422 1 97.31 109 ILE A N 1
ATOM 882 C CA . ILE A 1 109 ? -6.805 -7.449 6.84 1 97.31 109 ILE A CA 1
ATOM 883 C C . ILE A 1 109 ? -7.469 -8.18 5.676 1 97.31 109 ILE A C 1
ATOM 885 O O . ILE A 1 109 ? -8.688 -8.133 5.52 1 97.31 109 ILE A O 1
ATOM 889 N N . ILE A 1 110 ? -6.648 -8.859 4.895 1 97.88 110 ILE A N 1
ATOM 890 C CA . ILE A 1 110 ? -7.172 -9.625 3.768 1 97.88 110 ILE A CA 1
ATOM 891 C C . ILE A 1 110 ? -8.195 -10.641 4.262 1 97.88 110 ILE A C 1
ATOM 893 O O . ILE A 1 110 ? -9.273 -10.781 3.68 1 97.88 110 ILE A O 1
ATOM 897 N N . GLU A 1 111 ? -7.863 -11.297 5.309 1 97.75 111 GLU A N 1
ATOM 898 C CA . GLU A 1 111 ? -8.758 -12.32 5.848 1 97.75 111 GLU A CA 1
ATOM 899 C C . GLU A 1 111 ? -10.055 -11.703 6.359 1 97.75 111 GLU A C 1
ATOM 901 O O . GLU A 1 111 ? -11.141 -12.234 6.109 1 97.75 111 GLU A O 1
ATOM 906 N N . LYS A 1 112 ? -9.977 -10.664 7.035 1 97.75 112 LYS A N 1
ATOM 907 C CA . LYS A 1 112 ? -11.172 -9.984 7.531 1 97.75 112 LYS A CA 1
ATOM 908 C C . LYS A 1 112 ? -12.031 -9.469 6.383 1 97.75 112 LYS A C 1
ATOM 910 O O . LYS A 1 112 ? -13.266 -9.539 6.438 1 97.75 112 LYS A O 1
ATOM 915 N N . LEU A 1 113 ? -11.359 -8.969 5.441 1 97.94 113 LEU A N 1
ATOM 916 C CA . LEU A 1 113 ? -12.062 -8.469 4.266 1 97.94 113 LEU A CA 1
ATOM 917 C C . LEU A 1 113 ? -12.758 -9.602 3.521 1 97.94 113 LEU A C 1
ATOM 919 O O . LEU A 1 113 ? -13.883 -9.445 3.045 1 97.94 113 LEU A O 1
ATOM 923 N N . TYR A 1 114 ? -12.016 -10.727 3.412 1 98.38 114 TYR A N 1
ATOM 924 C CA . TYR A 1 114 ? -12.586 -11.914 2.793 1 98.38 114 TYR A CA 1
ATOM 925 C C . TYR A 1 114 ? -13.875 -12.328 3.488 1 98.38 114 TYR A C 1
ATOM 927 O O . TYR A 1 114 ? -14.883 -12.609 2.828 1 98.38 114 TYR A O 1
ATOM 935 N N . ILE A 1 115 ? -13.859 -12.336 4.75 1 98.19 115 ILE A N 1
ATOM 936 C CA . ILE A 1 115 ? -15.031 -12.688 5.555 1 98.19 115 ILE A CA 1
ATOM 937 C C . ILE A 1 115 ? -16.125 -11.641 5.371 1 98.19 115 ILE A C 1
ATOM 939 O O . ILE A 1 115 ? -17.281 -11.977 5.172 1 98.19 115 ILE A O 1
ATOM 943 N N . PHE A 1 116 ? -15.805 -10.414 5.434 1 98 116 PHE A N 1
ATOM 944 C CA . PHE A 1 116 ? -16.719 -9.297 5.262 1 98 116 PHE A CA 1
ATOM 945 C C . PHE A 1 116 ? -17.469 -9.406 3.938 1 98 116 PHE A C 1
ATOM 947 O O . PHE A 1 116 ? -18.656 -9.062 3.854 1 98 116 PHE A O 1
ATOM 954 N N . LEU A 1 117 ? -16.75 -9.906 2.895 1 98 117 LEU A N 1
ATOM 955 C CA . LEU A 1 117 ? -17.312 -10.023 1.551 1 98 117 LEU A CA 1
ATOM 956 C C . LEU A 1 117 ? -18.219 -11.25 1.442 1 98 117 LEU A C 1
ATOM 958 O O . LEU A 1 117 ? -18.812 -11.492 0.393 1 98 117 LEU A O 1
ATOM 962 N N . GLY A 1 118 ? -18.281 -11.992 2.463 1 97.94 118 GLY A N 1
ATOM 963 C CA . GLY A 1 118 ? -19.094 -13.195 2.471 1 97.94 118 GLY A CA 1
ATOM 964 C C . GLY A 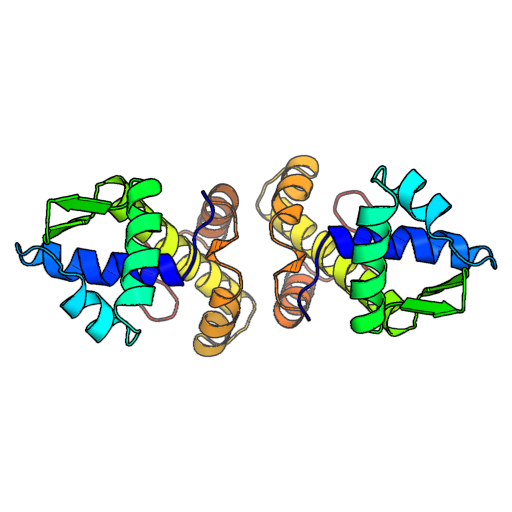1 118 ? -18.375 -14.414 1.949 1 97.94 118 GLY A C 1
ATOM 965 O O . GLY A 1 118 ? -18.984 -15.312 1.376 1 97.94 118 GLY A O 1
ATOM 966 N N . LYS A 1 119 ? -17.078 -14.414 1.891 1 98.06 119 LYS A N 1
ATOM 967 C CA . LYS A 1 119 ? -16.203 -15.531 1.524 1 98.06 119 LYS A CA 1
ATOM 968 C C . LYS A 1 119 ? -16.484 -15.992 0.096 1 98.06 119 LYS A C 1
ATOM 970 O O . LYS A 1 119 ? -16.719 -17.172 -0.144 1 98.06 119 LYS A O 1
ATOM 975 N N . PRO A 1 120 ? -16.406 -15.117 -0.767 1 97.81 120 PRO A N 1
ATOM 976 C CA . PRO A 1 120 ? -16.641 -15.508 -2.158 1 97.81 120 PRO A CA 1
ATOM 977 C C . PRO A 1 120 ? -15.641 -16.562 -2.65 1 97.81 120 PRO A C 1
ATOM 979 O O . PRO A 1 120 ? -14.469 -16.516 -2.289 1 97.81 120 PRO A O 1
ATOM 982 N N . SER A 1 121 ? -16.062 -17.391 -3.529 1 97.94 121 SER A N 1
ATOM 983 C CA . SER A 1 121 ? -15.211 -18.438 -4.066 1 97.94 121 SER A CA 1
ATOM 984 C C . SER A 1 121 ? -14.352 -17.922 -5.215 1 97.94 121 SER A C 1
ATOM 986 O O . SER A 1 121 ? -13.258 -18.438 -5.449 1 97.94 121 SER A O 1
ATOM 988 N N . ASN A 1 122 ? -14.953 -16.922 -5.883 1 98.12 122 ASN A N 1
ATOM 989 C CA . ASN A 1 122 ? -14.281 -16.406 -7.074 1 98.12 122 ASN A CA 1
ATOM 990 C C . ASN A 1 122 ? -14.156 -14.891 -7.027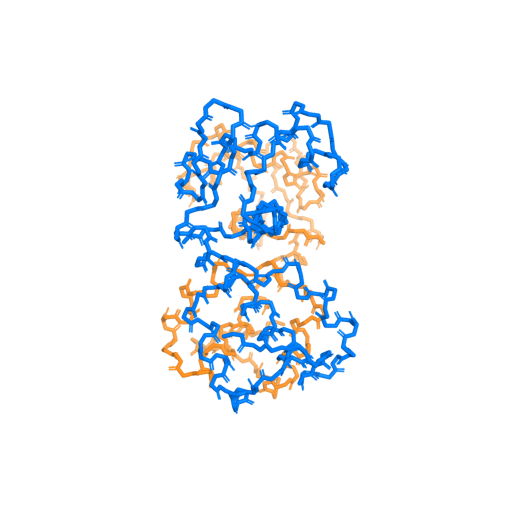 1 98.12 122 ASN A C 1
ATOM 992 O O . ASN A 1 122 ? -14.961 -14.211 -6.391 1 98.12 122 ASN A O 1
ATOM 996 N N . CYS A 1 123 ? -13.148 -14.438 -7.75 1 97.38 123 CYS A N 1
ATOM 997 C CA . CYS A 1 123 ? -13.031 -12.992 -7.938 1 97.38 123 CYS A CA 1
ATOM 998 C C . CYS A 1 123 ? -14.008 -12.5 -9 1 97.38 123 CYS A C 1
ATOM 1000 O O . CYS A 1 123 ? -14.672 -13.305 -9.656 1 97.38 123 CYS A O 1
ATOM 1002 N N . PRO A 1 124 ? -14.07 -11.258 -9.219 1 96.62 124 PRO A N 1
ATOM 1003 C CA . PRO A 1 124 ? -15.047 -10.727 -10.172 1 96.62 124 PRO A CA 1
ATOM 1004 C C . PRO A 1 124 ? -14.812 -11.227 -11.594 1 96.62 124 PRO A C 1
ATOM 1006 O O . PRO A 1 124 ? -15.742 -11.227 -12.414 1 96.62 124 PRO A O 1
ATOM 1009 N N . HIS A 1 125 ? -13.664 -11.664 -11.969 1 96.69 125 HIS A N 1
ATOM 1010 C CA . HIS A 1 125 ? -13.367 -12.188 -13.297 1 96.69 125 HIS A CA 1
ATOM 1011 C C . HIS A 1 125 ? -13.656 -13.68 -13.375 1 96.69 125 HIS A C 1
ATOM 1013 O O . HIS A 1 125 ? -13.484 -14.297 -14.43 1 96.69 125 HIS A O 1
ATOM 1019 N N . GLY A 1 126 ? -13.969 -14.25 -12.273 1 96.81 126 GLY A N 1
ATOM 1020 C CA . GLY A 1 126 ? -14.344 -15.648 -12.289 1 96.81 126 GLY A CA 1
ATOM 1021 C C . GLY A 1 126 ? -13.211 -16.578 -11.875 1 96.81 126 GLY A C 1
ATOM 1022 O O . GLY A 1 126 ? -13.352 -17.797 -11.945 1 96.81 126 GLY A O 1
ATOM 1023 N N . GLU A 1 127 ? -12.172 -16.062 -11.469 1 96.75 127 GLU A N 1
ATOM 1024 C CA . GLU A 1 127 ? -11.047 -16.891 -11.039 1 96.75 127 GLU A CA 1
ATOM 1025 C C . GLU A 1 127 ? -11.156 -17.25 -9.562 1 96.75 127 GLU A C 1
ATOM 1027 O O . GLU A 1 127 ? -11.609 -16.438 -8.75 1 96.75 127 GLU A O 1
ATOM 1032 N N . GLU A 1 128 ? -10.641 -18.375 -9.195 1 97.81 128 GLU A N 1
ATOM 1033 C CA . GLU A 1 128 ? -10.773 -18.875 -7.836 1 97.81 128 GLU A CA 1
ATOM 1034 C C . GLU A 1 128 ? -9.961 -18.047 -6.852 1 97.81 128 GLU A C 1
ATOM 1036 O O . GLU A 1 128 ? -8.836 -17.641 -7.152 1 97.81 128 GLU A O 1
ATOM 1041 N N . ILE A 1 129 ? -10.523 -17.797 -5.707 1 97.75 129 ILE A N 1
ATOM 1042 C CA . ILE A 1 129 ? -9.789 -17.219 -4.582 1 97.75 129 ILE A CA 1
ATOM 1043 C C . ILE A 1 129 ? -9.234 -18.344 -3.705 1 97.75 129 ILE A C 1
ATOM 1045 O O . ILE A 1 129 ? -9.992 -19.078 -3.068 1 97.75 129 ILE A O 1
ATOM 1049 N N . PRO A 1 130 ? -7.992 -18.391 -3.801 1 95.75 130 PRO A N 1
ATOM 1050 C CA . PRO A 1 130 ? -7.434 -19.531 -3.072 1 95.75 130 PRO A CA 1
ATOM 1051 C C . PRO A 1 130 ? -7.551 -19.375 -1.558 1 95.75 130 PRO A C 1
ATOM 1053 O O . PRO A 1 130 ? -7.668 -18.25 -1.054 1 95.75 130 PRO A O 1
ATOM 1056 N N . MET B 1 1 ? 0.11 11.062 -7.062 1 55.81 1 MET B N 1
ATOM 1057 C CA . MET B 1 1 ? 1.271 11.32 -6.215 1 55.81 1 MET B CA 1
ATOM 1058 C C . MET B 1 1 ? 1.399 10.258 -5.129 1 55.81 1 MET B C 1
ATOM 1060 O O . MET B 1 1 ? 0.395 9.789 -4.586 1 55.81 1 MET B O 1
ATOM 1064 N N . ARG B 1 2 ? 2.688 9.719 -4.918 1 69.75 2 ARG B N 1
ATOM 1065 C CA . ARG B 1 2 ? 2.93 8.742 -3.863 1 69.75 2 ARG B CA 1
ATOM 1066 C C . ARG B 1 2 ? 3.195 9.43 -2.529 1 69.75 2 ARG B C 1
ATOM 1068 O O . ARG B 1 2 ? 4.012 10.352 -2.451 1 69.75 2 ARG B O 1
ATOM 1075 N N . TYR B 1 3 ? 2.287 9.312 -1.635 1 82.44 3 TYR B N 1
ATOM 1076 C CA . TYR B 1 3 ? 2.379 9.875 -0.292 1 82.44 3 TYR B CA 1
ATOM 1077 C C . TYR B 1 3 ? 3.195 8.969 0.624 1 82.44 3 TYR B C 1
ATOM 1079 O O . TYR B 1 3 ? 3.299 7.762 0.383 1 82.44 3 TYR B O 1
ATOM 1087 N N . SER B 1 4 ? 3.896 9.641 1.574 1 91.69 4 SER B N 1
ATOM 1088 C CA . SER B 1 4 ? 4.582 8.852 2.594 1 91.69 4 SER B CA 1
ATOM 1089 C C . SER B 1 4 ? 4.391 9.461 3.98 1 91.69 4 SER B C 1
ATOM 1091 O O . SER B 1 4 ? 4.207 10.672 4.117 1 91.69 4 SER B O 1
ATOM 1093 N N . HIS B 1 5 ? 4.449 8.578 4.949 1 93.94 5 HIS B N 1
ATOM 1094 C CA . HIS B 1 5 ? 4.277 9.047 6.32 1 93.94 5 HIS B CA 1
ATOM 1095 C C . HIS B 1 5 ? 5.434 9.945 6.746 1 93.94 5 HIS B C 1
ATOM 1097 O O . HIS B 1 5 ? 5.242 10.891 7.52 1 93.94 5 HIS B O 1
ATOM 1103 N N . ARG B 1 6 ? 6.523 9.688 6.195 1 93.94 6 ARG B N 1
ATOM 1104 C CA . ARG B 1 6 ? 7.676 10.523 6.508 1 93.94 6 ARG B CA 1
ATOM 1105 C C . ARG B 1 6 ? 7.473 11.945 6 1 93.94 6 ARG B C 1
ATOM 1107 O O . ARG B 1 6 ? 7.668 12.914 6.738 1 93.94 6 ARG B O 1
ATOM 1114 N N . GLU B 1 7 ? 7.113 12.031 4.789 1 96.56 7 GLU B N 1
ATOM 1115 C CA . GLU B 1 7 ? 6.836 13.344 4.223 1 96.56 7 GLU B CA 1
ATOM 1116 C C . GLU B 1 7 ? 5.746 14.07 5.012 1 96.56 7 GLU B C 1
ATOM 1118 O O . GLU B 1 7 ? 5.859 15.266 5.277 1 96.56 7 GLU B O 1
ATOM 1123 N N . LEU B 1 8 ? 4.762 13.312 5.32 1 97.38 8 LEU B N 1
ATOM 1124 C CA . LEU B 1 8 ? 3.646 13.875 6.066 1 97.38 8 LEU B CA 1
ATOM 1125 C C . LEU B 1 8 ? 4.121 14.461 7.395 1 97.38 8 LEU B C 1
ATOM 1127 O O . LEU B 1 8 ? 3.717 15.562 7.777 1 97.38 8 LEU B O 1
ATOM 1131 N N . GLN B 1 9 ? 4.969 13.812 8.047 1 97.12 9 GLN B N 1
ATOM 1132 C CA . GLN B 1 9 ? 5.484 14.273 9.328 1 97.12 9 GLN B CA 1
ATOM 1133 C C . GLN B 1 9 ? 6.23 15.594 9.18 1 97.12 9 GLN B C 1
ATOM 1135 O O . GLN B 1 9 ? 6.031 16.516 9.969 1 97.12 9 GLN B O 1
ATOM 1140 N N . TYR B 1 10 ? 7.035 15.641 8.234 1 98.31 10 TYR B N 1
ATOM 1141 C CA . TYR B 1 10 ? 7.773 16.875 7.977 1 98.31 10 TYR B CA 1
ATOM 1142 C C . TYR B 1 10 ? 6.824 18.031 7.68 1 98.31 10 TYR B C 1
ATOM 1144 O O . TYR B 1 10 ? 6.98 19.125 8.219 1 98.31 10 TYR B O 1
ATOM 1152 N N . LEU B 1 11 ? 5.906 17.719 6.844 1 98.62 11 LEU B N 1
ATOM 1153 C CA . LEU B 1 11 ? 4.988 18.75 6.398 1 98.62 11 LEU B CA 1
ATOM 1154 C C . LEU B 1 11 ? 4.141 19.266 7.562 1 98.62 11 LEU B C 1
ATOM 1156 O O . LEU B 1 11 ? 3.865 20.469 7.652 1 98.62 11 LEU B O 1
ATOM 1160 N N . LEU B 1 12 ? 3.797 18.375 8.383 1 98.19 12 LEU B N 1
ATOM 1161 C CA . LEU B 1 12 ? 3.004 18.781 9.539 1 98.19 12 LEU B CA 1
ATOM 1162 C C . LEU B 1 12 ? 3.803 19.703 10.461 1 98.19 12 LEU B C 1
ATOM 1164 O O . LEU B 1 12 ? 3.27 20.688 10.977 1 98.19 12 LEU B O 1
ATOM 1168 N N . ILE B 1 13 ? 5 19.391 10.656 1 98.31 13 ILE B N 1
ATOM 1169 C CA . ILE B 1 13 ? 5.863 20.203 11.508 1 98.31 13 ILE B CA 1
ATOM 1170 C C . ILE B 1 13 ? 6.062 21.578 10.891 1 98.31 13 ILE B C 1
ATOM 1172 O O . ILE B 1 13 ? 5.926 22.594 11.57 1 98.31 13 ILE B O 1
ATOM 1176 N N . ILE B 1 14 ? 6.355 21.562 9.648 1 98.69 14 ILE B N 1
ATOM 1177 C CA . ILE B 1 14 ? 6.578 22.828 8.945 1 98.69 14 ILE B CA 1
ATOM 1178 C C . ILE B 1 14 ? 5.316 23.688 9.016 1 98.69 14 ILE B C 1
ATOM 1180 O O . ILE B 1 14 ? 5.383 24.875 9.32 1 98.69 14 ILE B O 1
ATOM 1184 N N . LYS B 1 15 ? 4.227 23.078 8.727 1 98.62 15 LYS B N 1
ATOM 1185 C CA . LYS B 1 15 ? 2.947 23.781 8.773 1 98.62 15 LYS B CA 1
ATOM 1186 C C . LYS B 1 15 ? 2.695 24.375 10.156 1 98.62 15 LYS B C 1
ATOM 1188 O O . LYS B 1 15 ? 2.172 25.484 10.273 1 98.62 15 LYS B O 1
ATOM 1193 N N . ARG B 1 16 ? 2.998 23.672 11.133 1 98.06 16 ARG B N 1
ATOM 1194 C CA . ARG B 1 16 ? 2.807 24.125 12.5 1 98.06 16 ARG B CA 1
ATOM 1195 C C . ARG B 1 16 ? 3.559 25.438 12.75 1 98.06 16 ARG B C 1
ATOM 1197 O O . ARG B 1 16 ? 3.004 26.375 13.312 1 98.06 16 ARG B O 1
ATOM 1204 N N . TYR B 1 17 ? 4.809 25.484 12.375 1 98.19 17 TYR B N 1
ATOM 1205 C CA . TYR B 1 17 ? 5.59 26.719 12.5 1 98.19 17 TYR B CA 1
ATOM 1206 C C . TYR B 1 17 ? 4.98 27.844 11.672 1 98.19 17 TYR B C 1
ATOM 1208 O O . TYR B 1 17 ? 4.832 28.969 12.156 1 98.19 17 TYR B O 1
ATOM 1216 N N . ASN B 1 18 ? 4.594 27.5 10.492 1 98.38 18 ASN B N 1
ATOM 1217 C CA . ASN B 1 18 ? 4.07 28.5 9.578 1 98.38 18 ASN B CA 1
ATOM 1218 C C . ASN B 1 18 ? 2.73 29.062 10.062 1 98.38 18 ASN B C 1
ATOM 1220 O O . ASN B 1 18 ? 2.445 30.25 9.891 1 98.38 18 ASN B O 1
ATOM 1224 N N . ASP B 1 19 ? 1.984 28.219 10.617 1 97.62 19 ASP B N 1
ATOM 1225 C CA . ASP B 1 19 ? 0.688 28.656 11.141 1 97.62 19 ASP B CA 1
ATOM 1226 C C . ASP B 1 19 ? 0.856 29.672 12.266 1 97.62 19 ASP B C 1
ATOM 1228 O O . ASP B 1 19 ? -0.052 30.453 12.531 1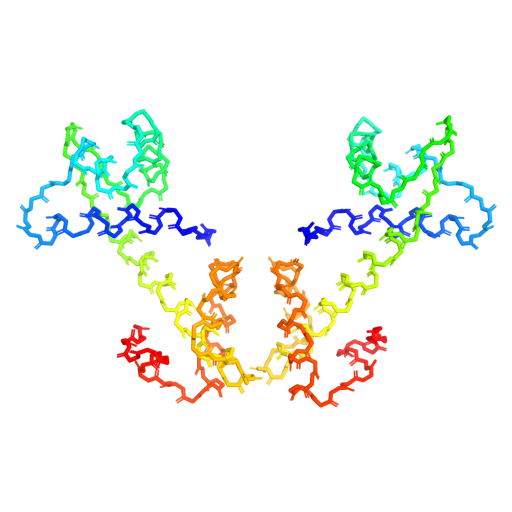 97.62 19 ASP B O 1
ATOM 1232 N N . SER B 1 20 ? 1.976 29.688 12.891 1 96.75 20 SER B N 1
ATOM 1233 C CA . SER B 1 20 ? 2.268 30.641 13.953 1 96.75 20 SER B CA 1
ATOM 1234 C C . SER B 1 20 ? 2.867 31.922 13.391 1 96.75 20 SER B C 1
ATOM 1236 O O . SER B 1 20 ? 3.297 32.812 14.141 1 96.75 20 SER B O 1
ATOM 1238 N N . GLY B 1 21 ? 3.006 31.984 12.086 1 96.06 21 GLY B N 1
ATOM 1239 C CA . GLY B 1 21 ? 3.514 33.156 11.43 1 96.06 21 GLY B CA 1
ATOM 1240 C C . GLY B 1 21 ? 5.027 33.188 11.328 1 96.06 21 GLY B C 1
ATOM 1241 O O . GLY B 1 21 ? 5.613 34.25 11.008 1 96.06 21 GLY B O 1
ATOM 1242 N N . ARG B 1 22 ? 5.641 32.094 11.656 1 97.06 22 ARG B N 1
ATOM 1243 C CA . ARG B 1 22 ? 7.098 32.031 11.617 1 97.06 22 ARG B CA 1
ATOM 1244 C C . ARG B 1 22 ? 7.566 30.984 10.617 1 97.06 22 ARG B C 1
ATOM 1246 O O . ARG B 1 22 ? 6.879 29.984 10.391 1 97.06 22 ARG B O 1
ATOM 1253 N N . PRO B 1 23 ? 8.656 31.25 10.016 1 97.69 23 PRO B N 1
ATOM 1254 C CA . PRO B 1 23 ? 9.219 30.188 9.164 1 97.69 23 PRO B CA 1
ATOM 1255 C C . PRO B 1 23 ? 9.758 29.016 9.969 1 97.69 23 PRO B C 1
ATOM 1257 O O . PRO B 1 23 ? 10.148 29.172 11.125 1 97.69 23 PRO B O 1
ATOM 1260 N N . ALA B 1 24 ? 9.703 27.828 9.32 1 98.38 24 ALA B N 1
ATOM 1261 C CA . ALA B 1 24 ? 10.445 26.703 9.883 1 98.38 24 ALA B CA 1
ATOM 1262 C C . ALA B 1 24 ? 11.922 26.766 9.484 1 98.38 24 ALA B C 1
ATOM 1264 O O . ALA B 1 24 ? 12.273 27.406 8.5 1 98.38 24 ALA B O 1
ATOM 1265 N N . ARG B 1 25 ? 12.734 26.125 10.289 1 98.12 25 ARG B N 1
ATOM 1266 C CA . ARG B 1 25 ? 14.164 26.062 10.016 1 98.12 25 ARG B CA 1
ATOM 1267 C C . ARG B 1 25 ? 14.68 24.641 10.102 1 98.12 25 ARG B C 1
ATOM 1269 O O . ARG B 1 25 ? 14.125 23.812 10.828 1 98.12 25 ARG B O 1
ATOM 1276 N N . LEU B 1 26 ? 15.75 24.391 9.344 1 98 26 LEU B N 1
ATOM 1277 C CA . LEU B 1 26 ? 16.312 23.047 9.25 1 98 26 LEU B CA 1
ATOM 1278 C C . LEU B 1 26 ? 16.578 22.469 10.641 1 98 26 LEU B C 1
ATOM 1280 O O . LEU B 1 26 ? 16.172 21.359 10.945 1 98 26 LEU B O 1
ATOM 1284 N N . THR B 1 27 ? 17.141 23.266 11.492 1 97.19 27 THR B N 1
ATOM 1285 C CA . THR B 1 27 ? 17.547 22.797 12.812 1 97.19 27 THR B CA 1
ATOM 1286 C C . THR B 1 27 ? 16.344 22.469 13.68 1 97.19 27 THR B C 1
ATOM 1288 O O . THR B 1 27 ? 16.312 21.453 14.367 1 97.19 27 THR B O 1
ATOM 1291 N N . SER B 1 28 ? 15.359 23.297 13.664 1 97.69 28 SER B N 1
ATOM 1292 C CA . SER B 1 28 ? 14.148 23.078 14.453 1 97.69 28 SER B CA 1
ATOM 1293 C C . SER B 1 28 ? 13.375 21.859 13.961 1 97.69 28 SER B C 1
ATOM 1295 O O . SER B 1 28 ? 12.883 21.078 14.766 1 97.69 28 SER B O 1
ATOM 1297 N N . ILE B 1 29 ? 13.305 21.734 12.672 1 98.31 29 ILE B N 1
ATOM 1298 C CA . ILE B 1 29 ? 12.602 20.609 12.07 1 98.31 29 ILE B CA 1
ATOM 1299 C C . ILE B 1 29 ? 13.305 19.297 12.445 1 98.31 29 ILE B C 1
ATOM 1301 O O . ILE B 1 29 ? 12.656 18.344 12.867 1 98.31 29 ILE B O 1
ATOM 1305 N N . ALA B 1 30 ? 14.633 19.281 12.32 1 98.25 30 ALA B N 1
ATOM 1306 C CA . ALA B 1 30 ? 15.422 18.094 12.641 1 98.25 30 ALA B CA 1
ATOM 1307 C C . ALA B 1 30 ? 15.227 17.672 14.094 1 98.25 30 ALA B C 1
ATOM 1309 O O . ALA B 1 30 ? 15.078 16.484 14.383 1 98.25 30 ALA B O 1
ATOM 1310 N N . LYS B 1 31 ? 15.156 18.656 14.953 1 98 31 LYS B N 1
ATOM 1311 C CA . LYS B 1 31 ? 14.945 18.422 16.375 1 98 31 LYS B CA 1
ATOM 1312 C C . LYS B 1 31 ? 13.562 17.828 16.641 1 98 31 LYS B C 1
ATOM 1314 O O . LYS B 1 31 ? 13.43 16.844 17.375 1 98 31 LYS B O 1
ATOM 1319 N N . ASP B 1 32 ? 12.594 18.422 16 1 97.44 32 ASP B N 1
ATOM 1320 C CA . ASP B 1 32 ? 11.219 18 16.234 1 97.44 32 ASP B CA 1
ATOM 1321 C C . ASP B 1 32 ? 10.984 16.578 15.695 1 97.44 32 ASP B C 1
ATOM 1323 O O . ASP B 1 32 ? 10.211 15.812 16.266 1 97.44 32 ASP B O 1
ATOM 1327 N N . ILE B 1 33 ? 11.516 16.219 14.539 1 96.62 33 ILE B N 1
ATOM 1328 C CA . ILE B 1 33 ? 11.359 14.906 13.922 1 96.62 33 ILE B CA 1
ATOM 1329 C C . ILE B 1 33 ? 12.258 13.891 14.617 1 96.62 33 ILE B C 1
ATOM 1331 O O . ILE B 1 33 ? 12.023 12.688 14.539 1 96.62 33 ILE B O 1
ATOM 1335 N N . ASN B 1 34 ? 13.328 14.398 15.273 1 97.31 34 ASN B N 1
ATOM 1336 C CA . ASN B 1 34 ? 14.328 13.578 15.953 1 97.31 34 ASN B CA 1
ATOM 1337 C C . ASN B 1 34 ? 15.203 12.82 14.961 1 97.31 34 ASN B C 1
ATOM 1339 O O . ASN B 1 34 ? 15.32 11.602 15.031 1 97.31 34 ASN B O 1
ATOM 1343 N N . VAL B 1 35 ? 15.773 13.555 13.992 1 97.75 35 VAL B N 1
ATOM 1344 C CA . VAL B 1 35 ? 16.734 13.031 13.031 1 97.75 35 VAL B CA 1
ATOM 1345 C C . VAL B 1 35 ? 17.938 13.977 12.938 1 97.75 35 VAL B C 1
ATOM 1347 O O . VAL B 1 35 ? 17.891 15.102 13.422 1 97.75 35 VAL B O 1
ATOM 1350 N N . ALA B 1 36 ? 19 13.469 12.289 1 97.31 36 ALA B N 1
ATOM 1351 C CA . ALA B 1 36 ? 20.172 14.297 12.039 1 97.31 36 ALA B CA 1
ATOM 1352 C C . ALA B 1 36 ? 19.859 15.414 11.055 1 97.31 36 ALA B C 1
ATOM 1354 O O . ALA B 1 36 ? 19.078 15.219 10.117 1 97.31 36 ALA B O 1
ATOM 1355 N N . PRO B 1 37 ? 20.484 16.562 11.25 1 97.19 37 PRO B N 1
ATOM 1356 C CA . PRO B 1 37 ? 20.25 17.672 10.328 1 97.19 37 PRO B CA 1
ATOM 1357 C C . PRO B 1 37 ? 20.516 17.297 8.867 1 97.19 37 PRO B C 1
ATOM 1359 O O . PRO B 1 37 ? 19.797 17.75 7.977 1 97.19 37 PRO B O 1
ATOM 1362 N N . ALA B 1 38 ? 21.484 16.547 8.664 1 97.5 38 ALA B N 1
ATOM 1363 C CA . ALA B 1 38 ? 21.797 16.141 7.301 1 97.5 38 ALA B CA 1
ATOM 1364 C C . ALA B 1 38 ? 20.641 15.352 6.676 1 97.5 38 ALA B C 1
ATOM 1366 O O . ALA B 1 38 ? 20.328 15.531 5.5 1 97.5 38 ALA B O 1
ATOM 1367 N N . SER B 1 39 ? 20.016 14.445 7.418 1 97.06 39 SER B N 1
ATOM 1368 C CA . SER B 1 39 ? 18.875 13.664 6.961 1 97.06 39 SER B CA 1
ATOM 1369 C C . SER B 1 39 ? 17.672 14.57 6.688 1 97.06 39 SER B C 1
ATOM 1371 O O . SER B 1 39 ? 17 14.414 5.668 1 97.06 39 SER B O 1
ATOM 1373 N N . ALA B 1 40 ? 17.531 15.422 7.625 1 98 40 ALA B N 1
ATOM 1374 C CA . ALA B 1 40 ? 16.422 16.359 7.441 1 98 40 ALA B CA 1
ATOM 1375 C C . ALA B 1 40 ? 16.641 17.234 6.199 1 98 40 ALA B C 1
ATOM 1377 O O . ALA B 1 40 ? 15.703 17.5 5.449 1 98 40 ALA B O 1
ATOM 1378 N N . PHE B 1 41 ? 17.797 17.625 5.996 1 97.69 41 PHE B N 1
ATOM 1379 C CA . PHE B 1 41 ? 18.141 18.453 4.84 1 97.69 41 PHE B CA 1
ATOM 1380 C C . PHE B 1 41 ? 17.812 17.719 3.541 1 97.69 41 PHE B C 1
ATOM 1382 O O . PHE B 1 41 ? 17.203 18.312 2.643 1 97.69 41 PHE B O 1
ATOM 1389 N N . GLU B 1 42 ? 18.219 16.562 3.49 1 97.88 42 GLU B N 1
ATOM 1390 C CA . GLU B 1 42 ? 17.953 15.758 2.301 1 97.88 42 GLU B CA 1
ATOM 1391 C C . GLU B 1 42 ? 16.453 15.641 2.051 1 97.88 42 GLU B C 1
ATOM 1393 O O . GLU B 1 42 ? 15.992 15.773 0.915 1 97.88 42 GLU B O 1
ATOM 1398 N N . GLU B 1 43 ? 15.734 15.383 3.096 1 97.31 43 GLU B N 1
ATOM 1399 C CA . GLU B 1 43 ? 14.281 15.242 2.967 1 97.31 43 GLU B CA 1
ATOM 1400 C C . GLU B 1 43 ? 13.633 16.562 2.566 1 97.31 43 GLU B C 1
ATOM 1402 O O . GLU B 1 43 ? 12.719 16.594 1.74 1 97.31 43 GLU B O 1
ATOM 1407 N N . LEU B 1 44 ? 14.125 17.594 3.094 1 98.06 44 LEU B N 1
ATOM 1408 C CA . LEU B 1 44 ? 13.578 18.906 2.768 1 98.06 44 LEU B CA 1
ATOM 1409 C C . LEU B 1 44 ? 13.852 19.266 1.309 1 98.06 44 LEU B C 1
ATOM 1411 O O . LEU B 1 44 ? 13.008 19.891 0.651 1 98.06 44 LEU B O 1
ATOM 1415 N N . ASN B 1 45 ? 15 18.891 0.839 1 97.69 45 ASN B N 1
ATOM 1416 C CA . ASN B 1 45 ? 15.289 19.094 -0.577 1 97.69 45 ASN B CA 1
ATOM 1417 C C . ASN B 1 45 ? 14.328 18.297 -1.461 1 97.69 45 ASN B C 1
ATOM 1419 O O . ASN B 1 45 ? 13.859 18.812 -2.484 1 97.69 45 ASN B O 1
ATOM 1423 N N . HIS B 1 46 ? 14.047 17.125 -1.042 1 97.38 46 HIS B N 1
ATOM 1424 C CA . HIS B 1 46 ? 13.094 16.281 -1.771 1 97.38 46 HIS B CA 1
ATOM 1425 C C . HIS B 1 46 ? 11.711 16.922 -1.792 1 97.38 46 HIS B C 1
ATOM 1427 O O . HIS B 1 46 ? 11.047 16.938 -2.832 1 97.38 46 HIS B O 1
ATOM 1433 N N . LEU B 1 47 ? 11.305 17.422 -0.647 1 98.19 47 LEU B N 1
ATOM 1434 C CA . LEU B 1 47 ? 9.992 18.062 -0.538 1 98.19 47 LEU B CA 1
ATOM 1435 C C . LEU B 1 47 ? 9.93 19.312 -1.401 1 98.19 47 LEU B C 1
ATOM 1437 O O . LEU B 1 47 ? 8.891 19.594 -2.012 1 98.19 47 LEU B O 1
ATOM 1441 N N . ALA B 1 48 ? 11 20.047 -1.448 1 98.12 48 ALA B N 1
ATOM 1442 C CA . ALA B 1 48 ? 11.07 21.25 -2.279 1 98.12 48 ALA B CA 1
ATOM 1443 C C . ALA B 1 48 ? 11 20.891 -3.762 1 98.12 48 ALA B C 1
ATOM 1445 O O . ALA B 1 48 ? 10.312 21.562 -4.535 1 98.12 48 ALA B O 1
ATOM 1446 N N . GLU B 1 49 ? 11.719 19.875 -4.125 1 97.5 49 GLU B N 1
ATOM 1447 C CA . GLU B 1 49 ? 11.719 19.406 -5.508 1 97.5 49 GLU B CA 1
ATOM 1448 C C . GLU B 1 49 ? 10.312 19 -5.953 1 97.5 49 GLU B C 1
ATOM 1450 O O . GLU B 1 49 ? 9.945 19.172 -7.117 1 97.5 49 GLU B O 1
ATOM 1455 N N . LYS B 1 50 ? 9.57 18.531 -5 1 97.25 50 LYS B N 1
ATOM 1456 C CA . LYS B 1 50 ? 8.203 18.109 -5.281 1 97.25 50 LYS B CA 1
ATOM 1457 C C . LYS B 1 50 ? 7.242 19.297 -5.262 1 97.25 50 LYS B C 1
ATOM 1459 O O . LYS B 1 50 ? 6.051 19.141 -5.535 1 97.25 50 LYS B O 1
ATOM 1464 N N . GLY B 1 51 ? 7.738 20.406 -4.836 1 98.06 51 GLY B N 1
ATOM 1465 C CA . GLY B 1 51 ? 6.93 21.625 -4.801 1 98.06 51 GLY B CA 1
ATOM 1466 C C . GLY B 1 51 ? 6.055 21.719 -3.566 1 98.06 51 GLY B C 1
ATOM 1467 O O . GLY B 1 51 ? 5.098 22.5 -3.537 1 98.06 51 GLY B O 1
ATOM 1468 N N . LEU B 1 52 ? 6.34 20.938 -2.531 1 98.56 52 LEU B N 1
ATOM 1469 C CA . LEU B 1 52 ? 5.5 20.875 -1.341 1 98.56 52 LEU B CA 1
ATOM 1470 C C . LEU B 1 52 ? 5.91 21.938 -0.324 1 98.56 52 LEU B C 1
ATOM 1472 O O . LEU B 1 52 ? 5.141 22.266 0.579 1 98.56 52 LEU B O 1
ATOM 1476 N N . ILE B 1 53 ? 7.133 22.391 -0.48 1 98.69 53 ILE B N 1
ATOM 1477 C CA . ILE B 1 53 ? 7.648 23.469 0.358 1 98.69 53 ILE B CA 1
ATOM 1478 C C . ILE B 1 53 ? 8.508 24.422 -0.484 1 98.69 53 ILE B C 1
ATOM 1480 O O . ILE B 1 53 ? 8.867 24.094 -1.616 1 98.69 53 ILE B O 1
ATOM 1484 N N . ILE B 1 54 ? 8.742 25.578 0.043 1 98.5 54 ILE B N 1
ATOM 1485 C CA . ILE B 1 54 ? 9.672 26.531 -0.534 1 98.5 54 ILE B CA 1
ATOM 1486 C C . ILE B 1 54 ? 10.75 26.891 0.491 1 98.5 54 ILE B C 1
ATOM 1488 O O . ILE B 1 54 ? 10.453 27.078 1.673 1 98.5 54 ILE B O 1
ATOM 1492 N N . LYS B 1 55 ? 11.906 26.906 -0.033 1 96.81 55 LYS B N 1
ATOM 1493 C CA . LYS B 1 55 ? 13.047 27.328 0.775 1 96.81 55 LYS B CA 1
ATOM 1494 C C . LYS B 1 55 ? 13.57 28.688 0.312 1 96.81 55 LYS B C 1
ATOM 1496 O O . LYS B 1 55 ? 13.812 28.891 -0.88 1 96.81 55 LYS B O 1
ATOM 1501 N N . ASP B 1 56 ? 13.617 29.594 1.194 1 93.94 56 ASP B N 1
ATOM 1502 C CA . ASP B 1 56 ? 14.25 30.891 0.994 1 93.94 56 ASP B CA 1
ATOM 1503 C C . ASP B 1 56 ? 15.367 31.125 2.01 1 93.94 56 ASP B C 1
ATOM 1505 O O . ASP B 1 56 ? 15.109 31.547 3.137 1 93.94 56 ASP B O 1
ATOM 1509 N N . LYS B 1 57 ? 16.5 30.906 1.541 1 91.81 57 LYS B N 1
ATOM 1510 C CA . LYS B 1 57 ? 17.641 30.922 2.455 1 91.81 57 LYS B CA 1
ATOM 1511 C C . LYS B 1 57 ? 17.453 29.922 3.59 1 91.81 57 LYS B C 1
ATOM 1513 O O . LYS B 1 57 ? 17.266 28.734 3.348 1 91.81 57 LYS B O 1
ATOM 1518 N N . SER B 1 58 ? 17.219 30.391 4.836 1 94.62 58 SER B N 1
ATOM 1519 C CA . SER B 1 58 ? 17.094 29.484 5.977 1 94.62 58 SER B CA 1
ATOM 1520 C C . SER B 1 58 ? 15.633 29.297 6.359 1 94.62 58 SER B C 1
ATOM 1522 O O . SER B 1 58 ? 15.312 28.5 7.242 1 94.62 58 SER B O 1
ATOM 1524 N N . GLU B 1 59 ? 14.828 30.031 5.633 1 98.25 59 GLU B N 1
ATOM 1525 C CA . GLU B 1 59 ? 13.406 29.969 5.953 1 98.25 59 GLU B CA 1
ATOM 1526 C C . GLU B 1 59 ? 12.695 28.922 5.102 1 98.25 59 GLU B C 1
ATOM 1528 O O . GLU B 1 59 ? 12.906 28.844 3.891 1 98.25 59 GLU B O 1
ATOM 1533 N N . ILE B 1 60 ? 11.883 28.094 5.754 1 98.69 60 ILE B N 1
ATOM 1534 C CA . ILE B 1 60 ? 11.133 27.047 5.066 1 98.69 60 ILE B CA 1
ATOM 1535 C C . ILE B 1 60 ? 9.633 27.297 5.246 1 98.69 60 ILE B C 1
ATOM 1537 O O . ILE B 1 60 ? 9.156 27.484 6.367 1 98.69 60 ILE B O 1
ATOM 1541 N N . TRP B 1 61 ? 8.914 27.328 4.125 1 98.75 61 TRP B N 1
ATOM 1542 C CA . TRP B 1 61 ? 7.48 27.578 4.109 1 98.75 61 TRP B CA 1
ATOM 1543 C C . TRP B 1 61 ? 6.746 26.484 3.342 1 98.75 61 TRP B C 1
ATOM 1545 O O . TRP B 1 61 ? 7.203 26.031 2.285 1 98.75 61 TRP B O 1
ATOM 1555 N N . ILE B 1 62 ? 5.613 26.078 3.865 1 98.75 62 ILE B N 1
ATOM 1556 C CA . ILE B 1 62 ? 4.789 25.094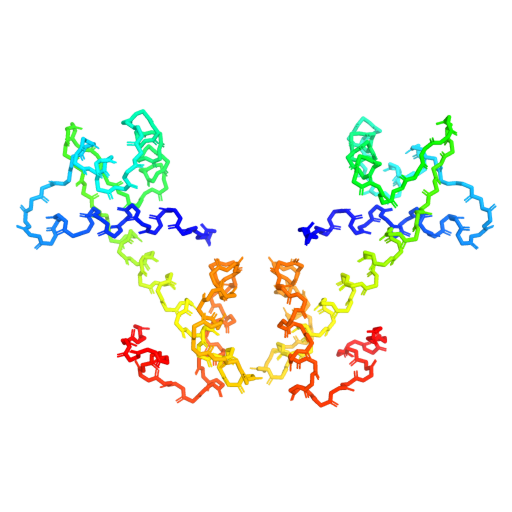 3.18 1 98.75 62 ILE B CA 1
ATOM 1557 C C . ILE B 1 62 ? 4.016 25.766 2.047 1 98.75 62 ILE B C 1
ATOM 1559 O O . ILE B 1 62 ? 3.572 26.906 2.182 1 98.75 62 ILE B O 1
ATOM 1563 N N . THR B 1 63 ? 3.857 25.109 0.93 1 98.62 63 THR B N 1
ATOM 1564 C CA . THR B 1 63 ? 3.084 25.625 -0.196 1 98.62 63 THR B CA 1
ATOM 1565 C C . THR B 1 63 ? 1.627 25.188 -0.096 1 98.62 63 THR B C 1
ATOM 1567 O O . THR B 1 63 ? 1.267 24.406 0.792 1 98.62 63 THR B O 1
ATOM 1570 N N . ASP B 1 64 ? 0.811 25.688 -0.985 1 98.44 64 ASP B N 1
ATOM 1571 C CA . ASP B 1 64 ? -0.571 25.219 -1.058 1 98.44 64 ASP B CA 1
ATOM 1572 C C . ASP B 1 64 ? -0.636 23.75 -1.424 1 98.44 64 ASP B C 1
ATOM 1574 O O . ASP B 1 64 ? -1.499 23.016 -0.933 1 98.44 64 ASP B O 1
ATOM 1578 N N . GLU B 1 65 ? 0.234 23.328 -2.252 1 98.06 65 GLU B N 1
ATOM 1579 C CA . GLU B 1 65 ? 0.318 21.922 -2.613 1 98.06 65 GLU B CA 1
ATOM 1580 C C . GLU B 1 65 ? 0.683 21.062 -1.405 1 98.06 65 GLU B C 1
ATOM 1582 O O . GLU B 1 65 ? 0.155 19.969 -1.237 1 98.06 65 GLU B O 1
ATOM 1587 N N . GLY B 1 66 ? 1.595 21.594 -0.585 1 98.31 66 GLY B N 1
ATOM 1588 C CA . GLY B 1 66 ? 1.946 20.891 0.643 1 98.31 66 GLY B CA 1
ATOM 1589 C C . GLY B 1 66 ? 0.783 20.75 1.606 1 98.31 66 GLY B C 1
ATOM 1590 O O . GLY B 1 66 ? 0.595 19.703 2.219 1 98.31 66 GLY B O 1
ATOM 1591 N N . LYS B 1 67 ? 0.036 21.812 1.673 1 98.31 67 LYS B N 1
ATOM 1592 C CA . LYS B 1 67 ? -1.146 21.781 2.529 1 98.31 67 LYS B CA 1
ATOM 1593 C C . LYS B 1 67 ? -2.168 20.766 2.033 1 98.31 67 LYS B C 1
ATOM 1595 O O . LYS B 1 67 ? -2.754 20.031 2.826 1 98.31 67 LYS B O 1
ATOM 1600 N N . GLN B 1 68 ? -2.355 20.75 0.789 1 97.75 68 GLN B N 1
ATOM 1601 C CA . GLN B 1 68 ? -3.279 19.781 0.199 1 97.75 68 GLN B CA 1
ATOM 1602 C C . GLN B 1 68 ? -2.799 18.344 0.42 1 97.75 68 GLN B C 1
ATOM 1604 O O . GLN B 1 68 ? -3.605 17.453 0.671 1 97.75 68 GLN B O 1
ATOM 1609 N N . TYR B 1 69 ? -1.495 18.203 0.338 1 97.69 69 TYR B N 1
ATOM 1610 C CA . TYR B 1 69 ? -0.887 16.906 0.621 1 97.69 69 TYR B CA 1
ATOM 1611 C C . TYR B 1 69 ? -1.271 16.406 2.012 1 97.69 69 TYR B C 1
ATOM 1613 O O . TYR B 1 69 ? -1.669 15.258 2.182 1 97.69 69 TYR B O 1
ATOM 1621 N N . ILE B 1 70 ? -1.188 17.266 2.936 1 97.81 70 ILE B N 1
ATOM 1622 C CA . ILE B 1 70 ? -1.494 16.938 4.324 1 97.81 70 ILE B CA 1
ATOM 1623 C C . ILE B 1 70 ? -2.957 16.516 4.445 1 97.81 70 ILE B C 1
ATOM 1625 O O . ILE B 1 70 ? -3.268 15.492 5.055 1 97.81 70 ILE B O 1
ATOM 1629 N N . ILE B 1 71 ? -3.824 17.266 3.855 1 97.56 71 ILE B N 1
ATOM 1630 C CA . ILE B 1 71 ? -5.262 17.031 3.939 1 97.56 71 ILE B CA 1
ATOM 1631 C C . ILE B 1 71 ? -5.59 15.656 3.338 1 97.56 71 ILE B C 1
ATOM 1633 O O . ILE B 1 71 ? -6.293 14.859 3.955 1 97.56 71 ILE B O 1
ATOM 1637 N N . LYS B 1 72 ? -5.066 15.414 2.207 1 97.38 72 LYS B N 1
ATOM 1638 C CA . LYS B 1 72 ? -5.332 14.156 1.507 1 97.38 72 LYS B CA 1
ATOM 1639 C C . LYS B 1 72 ? -4.773 12.969 2.279 1 97.38 72 LYS B C 1
ATOM 1641 O O . LYS B 1 72 ? -5.418 11.922 2.371 1 97.38 72 LYS B O 1
ATOM 1646 N N . ALA B 1 73 ? -3.584 13.164 2.805 1 97.56 73 ALA B N 1
ATOM 1647 C CA . ALA B 1 73 ? -2.939 12.086 3.549 1 97.56 73 ALA B CA 1
ATOM 1648 C C . ALA B 1 73 ? -3.717 11.75 4.82 1 97.56 73 ALA B C 1
ATOM 1650 O O . ALA B 1 73 ? -3.953 10.578 5.121 1 97.56 73 ALA B O 1
ATOM 1651 N N . ILE B 1 74 ? -4.148 12.766 5.52 1 97.31 74 ILE B N 1
ATOM 1652 C CA . ILE B 1 74 ? -4.91 12.578 6.746 1 97.31 74 ILE B CA 1
ATOM 1653 C C . ILE B 1 74 ? -6.254 11.922 6.426 1 97.31 74 ILE B C 1
ATOM 1655 O O . ILE B 1 74 ? -6.68 10.992 7.117 1 97.31 74 ILE B O 1
ATOM 1659 N N . ARG B 1 75 ? -6.859 12.414 5.434 1 97.75 75 ARG B N 1
ATOM 1660 C CA . ARG B 1 75 ? -8.141 11.844 5.016 1 97.75 75 ARG B CA 1
ATOM 1661 C C . ARG B 1 75 ? -7.996 10.359 4.695 1 97.75 75 ARG B C 1
ATOM 1663 O O . ARG B 1 75 ? -8.789 9.539 5.168 1 97.75 75 ARG B O 1
ATOM 1670 N N . ALA B 1 76 ? -7.031 10.039 3.906 1 97.62 76 ALA B N 1
ATOM 1671 C CA . ALA B 1 76 ? -6.797 8.641 3.537 1 97.62 76 ALA B CA 1
ATOM 1672 C C . ALA B 1 76 ? -6.617 7.77 4.777 1 97.62 76 ALA B C 1
ATOM 1674 O O . ALA B 1 76 ? -7.262 6.727 4.91 1 97.62 76 ALA B O 1
ATOM 1675 N N . HIS B 1 77 ? -5.816 8.219 5.699 1 97.81 77 HIS B N 1
ATOM 1676 C CA . HIS B 1 77 ? -5.543 7.473 6.922 1 97.81 77 HIS B CA 1
ATOM 1677 C C . HIS B 1 77 ? -6.816 7.262 7.734 1 97.81 77 HIS B C 1
ATOM 1679 O O . HIS B 1 77 ? -7.113 6.137 8.148 1 97.81 77 HIS B O 1
ATOM 1685 N N . ARG B 1 78 ? -7.566 8.289 7.871 1 98.19 78 ARG B N 1
ATOM 1686 C CA . ARG B 1 78 ? -8.727 8.227 8.758 1 98.19 78 ARG B CA 1
ATOM 1687 C C . ARG B 1 78 ? -9.859 7.438 8.125 1 98.19 78 ARG B C 1
ATOM 1689 O O . ARG B 1 78 ? -10.609 6.75 8.82 1 98.19 78 ARG B O 1
ATOM 1696 N N . VAL B 1 79 ? -10.008 7.523 6.867 1 98.44 79 VAL B N 1
ATOM 1697 C CA . VAL B 1 79 ? -11.016 6.742 6.168 1 98.44 79 VAL B CA 1
ATOM 1698 C C . VAL B 1 79 ? -10.664 5.258 6.234 1 98.44 79 VAL B C 1
ATOM 1700 O O . VAL B 1 79 ? -11.508 4.426 6.574 1 98.44 79 VAL B O 1
ATOM 1703 N N . ILE B 1 80 ? -9.438 4.879 5.965 1 98.25 80 ILE B N 1
ATOM 1704 C CA . ILE B 1 80 ? -9 3.486 5.984 1 98.25 80 ILE B CA 1
ATOM 1705 C C . ILE B 1 80 ? -9.133 2.926 7.398 1 98.25 80 ILE B C 1
ATOM 1707 O O . ILE B 1 80 ? -9.633 1.817 7.59 1 98.25 80 ILE B O 1
ATOM 1711 N N . GLU B 1 81 ? -8.727 3.73 8.312 1 97.94 81 GLU B N 1
ATOM 1712 C CA . GLU B 1 81 ? -8.867 3.326 9.711 1 97.94 81 GLU B CA 1
ATOM 1713 C C . GLU B 1 81 ? -10.32 3.027 10.055 1 97.94 81 GLU B C 1
ATOM 1715 O O . GLU B 1 81 ? -10.617 2.031 10.719 1 97.94 81 GLU B O 1
ATOM 1720 N N . SER B 1 82 ? -11.141 3.879 9.672 1 98.44 82 SER B N 1
ATOM 1721 C CA . SER B 1 82 ? -12.57 3.709 9.922 1 98.44 82 SER B CA 1
ATOM 1722 C C . SER B 1 82 ? -13.094 2.424 9.297 1 98.44 82 SER B C 1
ATOM 1724 O O . SER B 1 82 ? -13.891 1.706 9.906 1 98.44 82 SER B O 1
ATOM 1726 N N . PHE B 1 83 ? -12.656 2.16 8.125 1 98.69 83 PHE B N 1
ATOM 1727 C CA . PHE B 1 83 ? -13.07 0.944 7.43 1 98.69 83 PHE B CA 1
ATOM 1728 C C . PHE B 1 83 ? -12.594 -0.294 8.18 1 98.69 83 PHE B C 1
ATOM 1730 O O . PHE B 1 83 ? -13.336 -1.261 8.336 1 98.69 83 PHE B O 1
ATOM 1737 N N . LEU B 1 84 ? -11.352 -0.291 8.656 1 98.44 84 LEU B N 1
ATOM 1738 C CA . LEU B 1 84 ? -10.789 -1.444 9.352 1 98.44 84 LEU B CA 1
ATOM 1739 C C . LEU B 1 84 ? -11.547 -1.716 10.648 1 98.44 84 LEU B C 1
ATOM 1741 O O . LEU B 1 84 ? -11.719 -2.871 11.039 1 98.44 84 LEU B O 1
ATOM 1745 N N . VAL B 1 85 ? -11.992 -0.678 11.266 1 98.38 85 VAL B N 1
ATOM 1746 C CA . VAL B 1 85 ? -12.812 -0.845 12.453 1 98.38 85 VAL B CA 1
ATOM 1747 C C . VAL B 1 85 ? -14.141 -1.495 12.078 1 98.38 85 VAL B C 1
ATOM 1749 O O . VAL B 1 85 ? -14.648 -2.359 12.797 1 98.38 85 VAL B O 1
ATOM 1752 N N . LYS B 1 86 ? -14.664 -1.061 11.008 1 97.19 86 LYS B N 1
ATOM 1753 C CA . LYS B 1 86 ? -15.883 -1.678 10.5 1 97.19 86 LYS B CA 1
ATOM 1754 C C . LYS B 1 86 ? -15.68 -3.166 10.234 1 97.19 86 LYS B C 1
ATOM 1756 O O . LYS B 1 86 ? -16.625 -3.959 10.359 1 97.19 86 LYS B O 1
ATOM 1761 N N . LEU B 1 87 ? -14.469 -3.572 9.875 1 97.44 87 LEU B N 1
ATOM 1762 C CA . LEU B 1 87 ? -14.141 -4.973 9.617 1 97.44 87 LEU B CA 1
ATOM 1763 C C . LEU B 1 87 ? -13.977 -5.738 10.93 1 97.44 87 LEU B C 1
ATOM 1765 O O . LEU B 1 87 ? -13.734 -6.945 10.914 1 97.44 87 LEU B O 1
ATOM 1769 N N . GLY B 1 88 ? -14.008 -5.047 12.055 1 96.81 88 GLY B N 1
ATOM 1770 C CA . GLY B 1 88 ? -13.992 -5.723 13.344 1 96.81 88 GLY B CA 1
ATOM 1771 C C . GLY B 1 88 ? -12.703 -5.531 14.102 1 96.81 88 GLY B C 1
ATOM 1772 O O . GLY B 1 88 ? -12.469 -6.184 15.125 1 96.81 88 GLY B O 1
ATOM 1773 N N . MET B 1 89 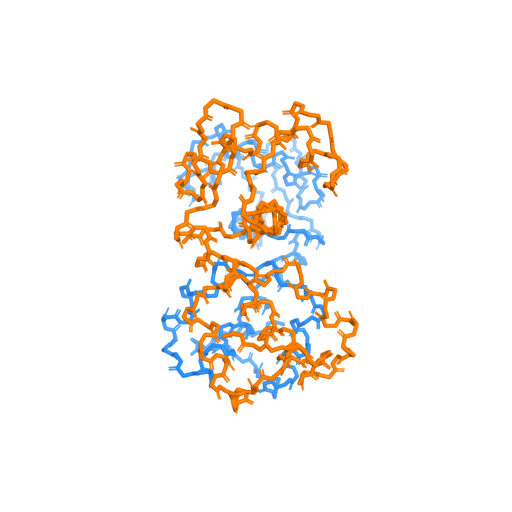? -11.945 -4.691 13.711 1 97.5 89 MET B N 1
ATOM 1774 C CA . MET B 1 89 ? -10.688 -4.426 14.414 1 97.5 89 MET B CA 1
ATOM 1775 C C . MET B 1 89 ? -10.883 -3.365 15.492 1 97.5 89 MET B C 1
ATOM 1777 O O . MET B 1 89 ? -11.758 -2.506 15.367 1 97.5 89 MET B O 1
ATOM 1781 N N . SER B 1 90 ? -10.047 -3.486 16.5 1 97.62 90 SER B N 1
ATOM 1782 C CA . SER B 1 90 ? -10.023 -2.389 17.453 1 97.62 90 SER B CA 1
ATOM 1783 C C . SER B 1 90 ? -9.453 -1.118 16.828 1 97.62 90 SER B C 1
ATOM 1785 O O . SER B 1 90 ? -8.734 -1.181 15.828 1 97.62 90 SER B O 1
ATOM 1787 N N . LYS B 1 91 ? -9.773 0.003 17.422 1 96.5 91 LYS B N 1
ATOM 1788 C CA . LYS B 1 91 ? -9.289 1.276 16.906 1 96.5 91 LYS B CA 1
ATOM 1789 C C . LYS B 1 91 ? -7.766 1.313 16.859 1 96.5 91 LYS B C 1
ATOM 1791 O O . LYS B 1 91 ? -7.176 1.785 15.883 1 96.5 91 LYS B O 1
ATOM 1796 N N . ASP B 1 92 ? -7.125 0.791 17.891 1 97 92 ASP B N 1
ATOM 1797 C CA . ASP B 1 92 ? -5.668 0.821 17.969 1 97 92 ASP B CA 1
ATOM 1798 C C . ASP B 1 92 ? -5.047 -0.106 16.922 1 97 92 ASP B C 1
ATOM 1800 O O . ASP B 1 92 ? -4.066 0.257 16.266 1 97 92 ASP B O 1
ATOM 1804 N N . GLU B 1 93 ? -5.629 -1.274 16.781 1 96.69 93 GLU B N 1
ATOM 1805 C CA . GLU B 1 93 ? -5.176 -2.207 15.75 1 96.69 93 GLU B CA 1
ATOM 1806 C C . GLU B 1 93 ? -5.371 -1.627 14.352 1 96.69 93 GLU B C 1
ATOM 1808 O O . GLU B 1 93 ? -4.492 -1.739 13.5 1 96.69 93 GLU B O 1
ATOM 1813 N N . ALA B 1 94 ? -6.477 -1.068 14.156 1 97.56 94 ALA B N 1
ATOM 1814 C CA . ALA B 1 94 ? -6.801 -0.456 12.867 1 97.56 94 ALA B CA 1
ATOM 1815 C C . ALA B 1 94 ? -5.797 0.639 12.516 1 97.56 94 ALA B C 1
ATOM 1817 O O . ALA B 1 94 ? -5.316 0.707 11.383 1 97.56 94 ALA B O 1
ATOM 1818 N N . CYS B 1 95 ? -5.52 1.457 13.516 1 96.88 95 CYS B N 1
ATOM 1819 C CA . CYS B 1 95 ? -4.555 2.531 13.305 1 96.88 95 CYS B CA 1
ATOM 1820 C C . CYS B 1 95 ? -3.189 1.972 12.93 1 96.88 95 CYS B C 1
ATOM 1822 O O . CYS B 1 95 ? -2.57 2.426 11.969 1 96.88 95 CYS B O 1
ATOM 1824 N N . LYS B 1 96 ? -2.75 1.003 13.617 1 96.56 96 LYS B N 1
ATOM 1825 C CA . LYS B 1 96 ? -1.449 0.383 13.383 1 96.56 96 LYS B CA 1
ATOM 1826 C C . LYS B 1 96 ? -1.38 -0.238 11.984 1 96.56 96 LYS B C 1
ATOM 1828 O O . LYS B 1 96 ? -0.411 -0.025 11.258 1 96.56 96 LYS B O 1
ATOM 1833 N N . TYR B 1 97 ? -2.42 -0.957 11.625 1 96.19 97 TYR B N 1
ATOM 1834 C CA . TYR B 1 97 ? -2.439 -1.643 10.336 1 96.19 97 TYR B CA 1
ATOM 1835 C C . TYR B 1 97 ? -2.592 -0.649 9.195 1 96.19 97 TYR B C 1
ATOM 1837 O O . TYR B 1 97 ? -1.933 -0.778 8.156 1 96.19 97 TYR B O 1
ATOM 1845 N N . SER B 1 98 ? -3.445 0.322 9.391 1 96.62 98 SER B N 1
ATOM 1846 C CA . SER B 1 98 ? -3.705 1.279 8.32 1 96.62 98 SER B CA 1
ATOM 1847 C C . SER B 1 98 ? -2.432 2.012 7.91 1 96.62 98 SER B C 1
ATOM 1849 O O . SER B 1 98 ? -2.211 2.27 6.723 1 96.62 98 SER B O 1
ATOM 1851 N N . LYS B 1 99 ? -1.604 2.279 8.828 1 95.62 99 LYS B N 1
ATOM 1852 C CA . LYS B 1 99 ? -0.39 3.051 8.594 1 95.62 99 LYS B CA 1
ATOM 1853 C C . LYS B 1 99 ? 0.563 2.303 7.664 1 95.62 99 LYS B C 1
ATOM 1855 O O . LYS B 1 99 ? 1.484 2.898 7.102 1 95.62 99 LYS B O 1
ATOM 1860 N N . GLN B 1 100 ? 0.284 1.098 7.48 1 93.62 100 GLN B N 1
ATOM 1861 C CA . GLN B 1 100 ? 1.168 0.288 6.648 1 93.62 100 GLN B CA 1
ATOM 1862 C C . GLN B 1 100 ? 0.854 0.478 5.164 1 93.62 100 GLN B C 1
ATOM 1864 O O . GLN B 1 100 ? 1.669 0.14 4.305 1 93.62 100 GLN B O 1
ATOM 1869 N N . PHE B 1 101 ? -0.365 1.006 4.836 1 94.5 101 PHE B N 1
ATOM 1870 C CA . PHE B 1 101 ? -0.675 1 3.412 1 94.5 101 PHE B CA 1
ATOM 1871 C C . PHE B 1 101 ? -1.602 2.156 3.055 1 94.5 101 PHE B C 1
ATOM 1873 O O . PHE B 1 101 ? -1.895 2.385 1.88 1 94.5 101 PHE B O 1
ATOM 1880 N N . ASP B 1 102 ? -2.1 2.908 3.955 1 95.06 102 ASP B N 1
ATOM 1881 C CA . ASP B 1 102 ? -3.162 3.889 3.75 1 95.06 102 ASP B CA 1
ATOM 1882 C C . ASP B 1 102 ? -2.766 4.914 2.689 1 95.06 102 ASP B C 1
ATOM 1884 O O . ASP B 1 102 ? -3.539 5.195 1.771 1 95.06 102 ASP B O 1
ATOM 1888 N N . LEU B 1 103 ? -1.529 5.32 2.74 1 94.31 103 LEU B N 1
ATOM 1889 C CA . LEU B 1 103 ? -1.081 6.398 1.866 1 94.31 103 LEU B CA 1
ATOM 1890 C C . LEU B 1 103 ? -0.746 5.867 0.476 1 94.31 103 LEU B C 1
ATOM 1892 O O . LEU B 1 103 ? -0.492 6.648 -0.446 1 94.31 103 LEU B O 1
ATOM 1896 N N . MET B 1 104 ? -0.897 4.566 0.312 1 92.81 104 MET B N 1
ATOM 1897 C CA . MET B 1 104 ? -0.669 3.951 -0.993 1 92.81 104 MET B CA 1
ATOM 1898 C C . MET B 1 104 ? -1.988 3.719 -1.723 1 92.81 104 MET B C 1
ATOM 1900 O O . MET B 1 104 ? -1.996 3.359 -2.9 1 92.81 104 MET B O 1
ATOM 1904 N N . VAL B 1 105 ? -2.992 3.914 -1.114 1 95.56 105 VAL B N 1
ATOM 1905 C CA . VAL B 1 105 ? -4.309 3.686 -1.703 1 95.56 105 VAL B CA 1
ATOM 1906 C C . VAL B 1 105 ? -4.719 4.898 -2.533 1 95.56 105 VAL B C 1
ATOM 1908 O O . VAL B 1 105 ? -4.684 6.031 -2.049 1 95.56 105 VAL B O 1
ATOM 1911 N N . PRO B 1 106 ? -5.145 4.621 -3.754 1 95.44 106 PRO B N 1
ATOM 1912 C CA . PRO B 1 106 ? -5.535 5.73 -4.629 1 95.44 106 PRO B CA 1
ATOM 1913 C C . PRO B 1 106 ? -6.695 6.551 -4.062 1 95.44 106 PRO B C 1
ATOM 1915 O O . PRO B 1 106 ? -7.598 5.992 -3.43 1 95.44 106 PRO B O 1
ATOM 1918 N N . GLU B 1 107 ? -6.652 7.871 -4.406 1 95.69 107 GLU B N 1
ATOM 1919 C CA . GLU B 1 107 ? -7.652 8.812 -3.91 1 95.69 107 GLU B CA 1
ATOM 1920 C C . GLU B 1 107 ? -9.055 8.391 -4.328 1 95.69 107 GLU B C 1
ATOM 1922 O O . GLU B 1 107 ? -10.016 8.57 -3.57 1 95.69 107 GLU B O 1
ATOM 1927 N N . GLU B 1 108 ? -9.141 7.875 -5.52 1 96 108 GLU B N 1
ATOM 1928 C CA . GLU B 1 108 ? -10.438 7.43 -6.023 1 96 108 GLU B CA 1
ATOM 1929 C C . GLU B 1 108 ? -11.047 6.363 -5.117 1 96 108 GLU B C 1
ATOM 1931 O O . GLU B 1 108 ? -12.25 6.379 -4.852 1 96 108 GLU B O 1
ATOM 1936 N N . ILE B 1 109 ? -10.266 5.488 -4.645 1 97.31 109 ILE B N 1
ATOM 1937 C CA . ILE B 1 109 ? -10.727 4.414 -3.771 1 97.31 109 ILE B CA 1
ATOM 1938 C C . ILE B 1 109 ? -11.102 4.984 -2.406 1 97.31 109 ILE B C 1
ATOM 1940 O O . ILE B 1 109 ? -12.109 4.59 -1.816 1 97.31 109 ILE B O 1
ATOM 1944 N N . ILE B 1 110 ? -10.289 5.922 -1.934 1 97.94 110 ILE B N 1
ATOM 1945 C CA . ILE B 1 110 ? -10.562 6.559 -0.651 1 97.94 110 ILE B CA 1
ATOM 1946 C C . ILE B 1 110 ? -11.945 7.203 -0.676 1 97.94 110 ILE B C 1
ATOM 1948 O O . ILE B 1 110 ? -12.719 7.051 0.269 1 97.94 110 ILE B O 1
ATOM 1952 N N . GLU B 1 111 ? -12.227 7.867 -1.732 1 97.75 111 GLU B N 1
ATOM 1953 C CA . GLU B 1 111 ? -13.508 8.547 -1.844 1 97.75 111 GLU B CA 1
ATOM 1954 C C . GLU B 1 111 ? -14.664 7.551 -1.877 1 97.75 111 GLU B C 1
ATOM 1956 O O . GLU B 1 111 ? -15.68 7.75 -1.215 1 97.75 111 GLU B O 1
ATOM 1961 N N . LYS B 1 112 ? -14.531 6.531 -2.6 1 97.81 112 LYS B N 1
ATOM 1962 C CA . LYS B 1 112 ? -15.578 5.508 -2.662 1 97.81 112 LYS B CA 1
ATOM 1963 C C . LYS B 1 112 ? -15.758 4.832 -1.308 1 97.81 112 LYS B C 1
ATOM 1965 O O . LYS B 1 112 ? -16.891 4.535 -0.904 1 97.81 112 LYS B O 1
ATOM 1970 N N . LEU B 1 113 ? -14.68 4.598 -0.712 1 97.94 113 LEU B N 1
ATOM 1971 C CA . LEU B 1 113 ? -14.719 3.979 0.609 1 97.94 113 LEU B CA 1
ATOM 1972 C C . LEU B 1 113 ? -15.391 4.902 1.62 1 97.94 113 LEU B C 1
ATOM 1974 O O . LEU B 1 113 ? -16.172 4.445 2.463 1 97.94 113 LEU B O 1
ATOM 1978 N N . TYR B 1 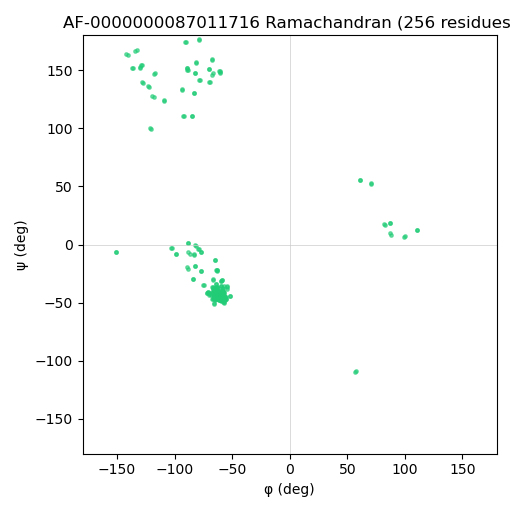114 ? -15.031 6.195 1.519 1 98.38 114 TYR B N 1
ATOM 1979 C CA . TYR B 1 114 ? -15.648 7.203 2.371 1 98.38 114 TYR B CA 1
ATOM 1980 C C . TYR B 1 114 ? -17.172 7.18 2.225 1 98.38 114 TYR B C 1
ATOM 1982 O O . TYR B 1 114 ? -17.891 7.188 3.223 1 98.38 114 TYR B O 1
ATOM 1990 N N . ILE B 1 115 ? -17.625 7.117 1.038 1 98.25 115 ILE B N 1
ATOM 1991 C CA . ILE B 1 115 ? -19.047 7.07 0.742 1 98.25 115 ILE B CA 1
ATOM 1992 C C . ILE B 1 115 ? -19.641 5.758 1.249 1 98.25 115 ILE B C 1
ATOM 1994 O O . ILE B 1 115 ? -20.688 5.746 1.884 1 98.25 115 ILE B O 1
ATOM 1998 N N . PHE B 1 116 ? -19.031 4.68 1.007 1 98 116 PHE B N 1
ATOM 1999 C CA . PHE B 1 116 ? -19.453 3.352 1.439 1 98 116 PHE B CA 1
ATOM 2000 C C . PHE B 1 116 ? -19.656 3.314 2.949 1 98 116 PHE B C 1
ATOM 2002 O O . PHE B 1 116 ? -20.562 2.639 3.439 1 98 116 PHE B O 1
ATOM 2009 N N . LEU B 1 117 ? -18.797 4.062 3.68 1 98 117 LEU B N 1
ATOM 2010 C CA . LEU B 1 117 ? -18.828 4.086 5.137 1 98 117 LEU B CA 1
ATOM 2011 C C . LEU B 1 117 ? -19.938 4.992 5.641 1 98 117 LEU B C 1
ATOM 2013 O O . LEU B 1 117 ? -20.156 5.105 6.852 1 98 117 LEU B O 1
ATOM 2017 N N . GLY B 1 118 ? -20.594 5.625 4.758 1 97.94 118 GLY B N 1
ATOM 2018 C CA . GLY B 1 118 ? -21.672 6.531 5.121 1 97.94 118 GLY B CA 1
ATOM 2019 C C . GLY B 1 118 ? -21.188 7.941 5.406 1 97.94 118 GLY B C 1
ATOM 2020 O O . GLY B 1 118 ? -21.797 8.648 6.219 1 97.94 118 GLY B O 1
ATOM 2021 N N . LYS B 1 119 ? -20.031 8.32 4.984 1 98.06 119 LYS B N 1
ATOM 2022 C CA . LYS B 1 119 ? -19.453 9.664 5.07 1 98.06 119 LYS B CA 1
ATOM 2023 C C . LYS B 1 119 ? -19.312 10.102 6.523 1 98.06 119 LYS B C 1
ATOM 2025 O O . LYS B 1 119 ? -19.797 11.172 6.902 1 98.06 119 LYS B O 1
ATOM 2030 N N . PRO B 1 120 ? -18.656 9.336 7.238 1 97.81 120 PRO B N 1
ATOM 2031 C CA . PRO B 1 120 ? -18.484 9.727 8.641 1 97.81 120 PRO B CA 1
ATOM 2032 C C . PRO B 1 120 ? -17.734 11.047 8.797 1 97.81 120 PRO B C 1
ATOM 2034 O O . PRO B 1 120 ? -16.812 11.336 8.023 1 97.81 120 PRO B O 1
ATOM 2037 N N . SER B 1 121 ? -18.031 11.773 9.812 1 97.94 121 SER B N 1
ATOM 2038 C CA . SER B 1 121 ? -17.391 13.062 10.055 1 97.94 121 SER B CA 1
ATOM 2039 C C . SER B 1 121 ? -16.047 12.891 10.781 1 97.94 121 SER B C 1
ATOM 2041 O O . SER B 1 121 ? -15.148 13.711 10.633 1 97.94 121 SER B O 1
ATOM 2043 N N . ASN B 1 122 ? -16.031 11.797 11.578 1 98.12 122 ASN B N 1
ATOM 2044 C CA . ASN B 1 122 ? -14.859 11.57 12.414 1 98.12 122 ASN B CA 1
ATOM 2045 C C . ASN B 1 122 ? -14.32 10.156 12.234 1 98.12 122 ASN B C 1
ATOM 2047 O O . ASN B 1 122 ? -15.062 9.234 11.906 1 98.12 122 ASN B O 1
ATOM 2051 N N . CYS B 1 123 ? -13.039 10.062 12.516 1 97.31 123 CYS B N 1
ATOM 2052 C CA . CYS B 1 123 ? -12.445 8.734 12.562 1 97.31 123 CYS B CA 1
ATOM 2053 C C . CYS B 1 123 ? -12.766 8.039 13.875 1 97.31 123 CYS B C 1
ATOM 2055 O O . CYS B 1 123 ? -13.352 8.641 14.773 1 97.31 123 CYS B O 1
ATOM 2057 N N . PRO B 1 124 ? -12.367 6.848 14.023 1 96.62 124 PRO B N 1
ATOM 2058 C CA . PRO B 1 124 ? -12.719 6.102 15.234 1 96.62 124 PRO B CA 1
ATOM 2059 C C . PRO B 1 124 ? -12.141 6.727 16.5 1 96.62 124 PRO B C 1
ATOM 2061 O O . PRO B 1 124 ? -12.664 6.504 17.594 1 96.62 124 PRO B O 1
ATOM 2064 N N . HIS B 1 125 ? -11.117 7.484 16.453 1 96.75 125 HIS B N 1
ATOM 2065 C CA . HIS B 1 125 ? -10.523 8.148 17.594 1 96.75 125 HIS B CA 1
ATOM 2066 C C . HIS B 1 125 ? -11.188 9.492 17.875 1 96.75 125 HIS B C 1
ATOM 2068 O O . HIS B 1 125 ? -10.82 10.195 18.812 1 96.75 125 HIS B O 1
ATOM 2074 N N . GLY B 1 126 ? -12.023 9.891 17 1 96.81 126 GLY B N 1
ATOM 2075 C CA . GLY B 1 126 ? -12.766 11.117 17.234 1 96.81 126 GLY B CA 1
ATOM 2076 C C . GLY B 1 126 ? -12.195 12.305 16.5 1 96.81 126 GLY B C 1
ATOM 2077 O O . GLY B 1 126 ? -12.648 13.438 16.688 1 96.81 126 GLY B O 1
ATOM 2078 N N . GLU B 1 127 ? -11.281 12.109 15.695 1 96.75 127 GLU B N 1
ATOM 2079 C CA . GLU B 1 127 ? -10.688 13.203 14.93 1 96.75 127 GLU B CA 1
ATOM 2080 C C . GLU B 1 127 ? -11.438 13.43 13.617 1 96.75 127 GLU B C 1
ATOM 2082 O O . GLU B 1 127 ? -11.898 12.469 12.992 1 96.75 127 GLU B O 1
ATOM 2087 N N . GLU B 1 128 ? -11.445 14.633 13.164 1 97.81 128 GLU B N 1
ATOM 2088 C CA . GLU B 1 128 ? -12.211 15 11.977 1 97.81 128 GLU B CA 1
ATOM 2089 C C . GLU B 1 128 ? -11.609 14.383 10.719 1 97.81 128 GLU B C 1
ATOM 2091 O O . GLU B 1 128 ? -10.391 14.344 10.562 1 97.81 128 GLU B O 1
ATOM 2096 N N . ILE B 1 129 ? -12.453 13.922 9.844 1 97.75 129 ILE B N 1
ATOM 2097 C CA . ILE B 1 129 ? -12.055 13.523 8.5 1 97.75 129 ILE B CA 1
ATOM 2098 C C . ILE B 1 129 ? -12.219 14.703 7.543 1 97.75 129 ILE B C 1
ATOM 2100 O O . ILE B 1 129 ? -13.336 15.141 7.277 1 97.75 129 ILE B O 1
ATOM 2104 N N . PRO B 1 130 ? -11.102 15.117 7.176 1 95.62 130 PRO B N 1
ATOM 2105 C CA . PRO B 1 130 ? -11.211 16.328 6.359 1 95.62 130 PRO B CA 1
ATOM 2106 C C . PRO B 1 130 ? -11.828 16.062 4.984 1 95.62 130 PRO B C 1
ATOM 2108 O O . PRO B 1 130 ? -11.789 14.922 4.496 1 95.62 130 PRO B O 1
#

Secondary structure (DSSP, 8-state):
----HHHHHHHHHHHHHHHTT--B-HHHHHHHHTS-HHHHHHHHHHHHHTTSEEEETTEEEE-HHHHHHHHHHHHHHHHHHHHHHHTT--HHHHHHHHTTTGGGS-HHHHHHHHHHTT--SB-TTS-B--/----HHHHHHHHHHHHHHHTT--B-HHHHHHHHTS-HHHHHHHHHHHHHTTSEEEETTEEEE-HHHHHHHHHHHHHHHHHHHHHHHTT--HHHHHHHHTTTGGGS-HHHHHHHHHHTT--SB-TTS-B--

Solvent-accessible surface area (backbone atoms only — not comparable to full-atom values): 13899 Å² total; per-residue (Å²): 133,88,56,51,72,66,58,46,53,51,50,52,52,33,41,55,34,42,74,71,75,36,66,25,36,66,65,60,49,12,60,75,73,68,52,54,55,69,59,42,48,53,52,48,50,53,38,35,74,70,50,29,31,46,73,56,89,68,35,34,43,64,32,72,58,28,53,51,49,48,49,53,47,50,24,32,41,34,45,45,22,39,51,37,33,72,61,68,39,51,63,69,56,15,48,61,55,30,73,65,40,29,53,55,51,55,68,72,56,45,52,39,50,34,52,74,68,64,56,60,61,48,23,83,88,65,46,75,45,107,133,88,54,50,73,65,59,45,52,53,50,52,54,33,40,55,35,43,74,73,75,35,68,24,37,66,67,58,50,13,59,72,74,68,50,54,55,68,60,41,48,54,51,50,51,52,38,34,74,70,50,28,31,45,74,56,89,69,35,34,43,65,33,72,60,29,52,50,47,47,49,53,46,52,24,32,42,33,47,46,23,38,49,37,32,73,60,69,38,51,65,69,56,15,48,60,55,31,71,64,38,29,53,54,53,55,67,72,55,47,52,38,48,33,52,73,68,66,57,61,59,48,24,82,88,66,46,77,46,107

InterPro domains:
  IPR001367 Iron dependent repressor, metal binding and dimerisation domain [PF02742] (63-130)
  IPR022689 Iron dependent repressor [SM00529] (25-122)
  IPR036388 Winged helix-like DNA-binding domain superfamily [G3DSA:1.10.10.10] (1-130)
  IPR036390 Winged helix DNA-binding domain superfamily [SSF46785] (7-85)
  IPR036421 Iron dependent repressor, metal binding and dimerisation domain superfamily [SSF47979] (63-130)
  IPR050536 MntR/IdeR Metal-Dependent Regulators [PTHR33238] (2-130)

Foldseek 3Di:
DQDAPVLLLLLVVQVVQVVVVFFDFLVNSCVVVVHDSVVSVVSLVVCVVVVQWDDDPGGIHGDPNVVVSNLLLQLLLQLQLQVVVVVPDDSVVSNVVCNVCSSVDDSVVSVVSCVVSVNDQGGPVRHGND/DQDAPVLLLLLVVQVVQVVVVFFDFLVNSCVVVVHDSVVSVVSLVVCVVVVQWDDDPGGIHGDPVVVVSNLLLQLLLQLQLQVVVVVPDDSVVSNVVCNVCSSVDDSVVSVVSCVVSVNDQGGPVRHGND

Radius of gyration: 21.95 Å; Cα contacts (8 Å, |Δi|>4): 337; chains: 2; bounding box: 46×65×40 Å

pLDDT: mean 96.63, std 4.74, range [55.62, 98.75]

Sequence (260 aa):
MRYSHRELQYLLIIKRYNDSGRPARLTSIAKDINVAPASAFEELNHLAEKGLIIKDKSEIWITDEGKQYIIKAIRAHRVIESFLVKLGMSKDEACKYSKQFDLMVPEEIIEKLYIFLGKPSNCPHGEEIPMRYSHRELQYLLIIKRYNDSGRPARLTSIAKDINVAPASAFEELNHLAEKGLIIKDKSEIWITDEGKQYIIKAIRAHRVIESFLVKLGMSKDEACKYSKQFDLMVPEEIIEKLYIFLGKPSNCPHGEEIP

Nearest PDB structures (foldseek):
  2x4h-assembly1_D  TM=9.583E-01  e=9.358E-15  Saccharolobus solfataricus P2
  1xcv-assembly1_A-2  TM=7.661E-01  e=1.902E-06  Corynebacterium diphtheriae
  9c4d-assembly1_C  TM=7.137E-0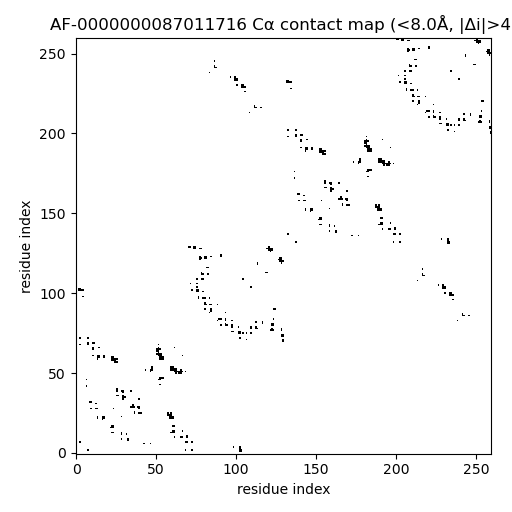1  e=6.406E-06  Bacillus subtilis
  1on2-assembly1_B  TM=7.096E-01  e=3.107E-05  Bacillus subtilis
  6kta-assembly1_A  TM=7.634E-01  e=4.473E-05  Halalkalibacterium halodurans C-125

Organism: Acidianus infernus (NCBI:txid12915)